Protein AF-A0A969GTD1-F1 (afdb_monomer_lite)

Foldseek 3Di:
DDDDDPDDPPPPDPPVVVVVVVVVVVVVVVVVVVVVVVVVVVVVVVVVVVVVVVVVVVVVVVVVVVVVVVVVVVVVVVVVVLVVVLVVVLVVQLVVLVVPLVPQLPAAPDNPWDWDQDPVVQKTWTDLPDQKIKIARDDNDQDSVNSSSNRSNNVSSVSQVVSCVVPVVDPKDKDADPRRIIIIPGRDD

Secondary structure (DSSP, 8-state):
--PPP----GGG--HHHHHHHHHHHHHHHHHHHHHHHHHHHHHHHHHHHHHHHHHHHHHHHHHHHHHHHHHHHHHHHHHHHHHHHHHHHHHHHHHHHHHTHHHHSSS-SSTT---EEEGGGTEEE--TTSSSEEEE-SSSS--HHHHHHHHHHHTTHHHHHHHHHH-TT-S-EEEE-TTSEEEEESPP-

pLDDT: mean 89.88, std 11.63, range [42.56, 97.69]

Radius of gyration: 44.91 Å; chains: 1; bounding box: 82×65×116 Å

Sequence (189 aa):
MVRKPIMMQWTRASIGSKLAIAFALGLALAVLLLSNIFTQSLESFGEFSAVKNETNIRNQSYYFLSTLTQDQAERYEVVFQQFSALTQLIAQQAQSYLDHGDLYGRTNLNPQEKLTFYPDKEIFANSPTDRVAVCYWDQPTISAAVTSQINRLSHIDPTLEQAQKANPSAVAAWVLLDSSVIRYYPICR

Structure (mmCIF, N/CA/C/O backbone):
data_AF-A0A969GTD1-F1
#
_entry.id   AF-A0A969GTD1-F1
#
loop_
_atom_site.group_PDB
_atom_site.id
_atom_site.type_symbol
_atom_site.label_atom_id
_atom_site.label_alt_id
_atom_site.label_comp_id
_atom_site.label_asym_id
_atom_site.label_entity_id
_atom_site.label_seq_id
_atom_site.pdbx_PDB_ins_code
_atom_site.Cartn_x
_atom_site.Cartn_y
_atom_site.Cartn_z
_atom_site.occupancy
_atom_site.B_iso_or_equiv
_atom_site.auth_seq_id
_atom_site.auth_comp_id
_atom_site.auth_asym_id
_atom_site.auth_atom_id
_atom_site.pdbx_PDB_model_num
ATOM 1 N N . MET A 1 1 ? 35.104 51.159 -87.476 1.00 46.28 1 MET A N 1
ATOM 2 C CA . MET A 1 1 ? 35.226 50.322 -86.260 1.00 46.28 1 MET A CA 1
ATOM 3 C C . MET A 1 1 ? 34.881 48.888 -86.631 1.00 46.28 1 MET A C 1
ATOM 5 O O . MET A 1 1 ? 33.717 48.596 -86.853 1.00 46.28 1 MET A O 1
ATOM 9 N N . VAL A 1 2 ? 35.886 48.025 -86.795 1.00 42.56 2 VAL A N 1
ATOM 10 C CA . VAL A 1 2 ? 35.710 46.640 -87.266 1.00 42.56 2 VAL A CA 1
ATOM 11 C C . VAL A 1 2 ? 36.077 45.694 -86.122 1.00 42.56 2 VAL A C 1
ATOM 13 O O . VAL A 1 2 ? 37.230 45.653 -85.698 1.00 42.56 2 VAL A O 1
ATOM 16 N N . ARG A 1 3 ? 35.085 44.960 -85.600 1.00 49.94 3 ARG A N 1
ATOM 17 C CA . ARG A 1 3 ? 35.288 43.830 -84.681 1.00 49.94 3 ARG A CA 1
ATOM 18 C C . ARG A 1 3 ? 36.081 42.749 -85.421 1.00 49.94 3 ARG A C 1
ATOM 20 O O . ARG A 1 3 ? 35.593 42.200 -86.404 1.00 49.94 3 ARG A O 1
ATOM 27 N N . LYS A 1 4 ? 37.289 42.439 -84.944 1.00 49.84 4 LYS A N 1
ATOM 28 C CA . LYS A 1 4 ? 38.043 41.257 -85.382 1.00 49.84 4 LYS A CA 1
ATOM 29 C C . LYS A 1 4 ? 37.302 39.994 -84.918 1.00 49.84 4 LYS A C 1
ATOM 31 O O . LYS A 1 4 ? 37.017 39.891 -83.723 1.00 49.84 4 LYS A O 1
ATOM 36 N N . PRO A 1 5 ? 37.004 39.039 -85.810 1.00 51.94 5 PRO A N 1
ATOM 37 C CA . PRO A 1 5 ? 36.432 37.766 -85.411 1.00 51.94 5 PRO A CA 1
ATOM 38 C C . PRO A 1 5 ? 37.504 36.940 -84.693 1.00 51.94 5 PRO A C 1
ATOM 40 O O . PRO A 1 5 ? 38.561 36.645 -85.251 1.00 51.94 5 PRO A O 1
ATOM 43 N N . ILE A 1 6 ? 37.229 36.557 -83.446 1.00 56.59 6 ILE A N 1
ATOM 44 C CA . ILE A 1 6 ? 37.942 35.477 -82.758 1.00 56.59 6 ILE A CA 1
ATOM 45 C C . ILE A 1 6 ? 37.424 34.184 -83.387 1.00 56.59 6 ILE A C 1
ATOM 47 O O . ILE A 1 6 ? 36.525 33.536 -82.864 1.00 56.59 6 ILE A O 1
ATOM 51 N N . MET A 1 7 ? 37.912 33.858 -84.581 1.00 53.06 7 MET A N 1
ATOM 52 C CA . MET A 1 7 ? 37.560 32.614 -85.248 1.00 53.06 7 MET A CA 1
ATOM 53 C C . MET A 1 7 ? 38.837 31.932 -85.739 1.00 53.06 7 MET A C 1
ATOM 55 O O . MET A 1 7 ? 39.459 32.341 -86.713 1.00 53.06 7 MET A O 1
ATOM 59 N N . MET A 1 8 ? 39.178 30.859 -85.019 1.00 54.47 8 MET A N 1
ATOM 60 C CA . MET A 1 8 ? 39.790 29.642 -85.558 1.00 54.47 8 MET A CA 1
ATOM 61 C C . MET A 1 8 ? 41.284 29.706 -85.951 1.00 54.47 8 MET A C 1
ATOM 63 O O . MET A 1 8 ? 41.648 29.696 -87.119 1.00 54.47 8 MET A O 1
ATOM 67 N N . GLN A 1 9 ? 42.173 29.629 -84.948 1.00 52.47 9 GLN A N 1
ATOM 68 C CA . GLN A 1 9 ? 43.574 29.175 -85.106 1.00 52.47 9 GLN A CA 1
ATOM 69 C C . GLN A 1 9 ? 43.846 27.816 -84.419 1.00 52.47 9 GLN A C 1
ATOM 71 O O . GLN A 1 9 ? 44.955 27.533 -83.980 1.00 52.47 9 GLN A O 1
ATOM 76 N N . TRP A 1 10 ? 42.848 26.933 -84.321 1.00 53.94 10 TRP A N 1
ATOM 77 C CA . TRP A 1 10 ? 42.996 25.632 -83.640 1.00 53.94 10 TRP A CA 1
ATOM 78 C C . TRP A 1 10 ? 43.682 24.529 -84.474 1.00 53.94 10 TRP A C 1
ATOM 80 O O . TRP A 1 10 ? 43.951 23.442 -83.967 1.00 53.94 10 TRP A O 1
ATOM 90 N N . THR A 1 11 ? 44.005 24.769 -85.748 1.00 57.78 11 THR A N 1
ATOM 91 C CA . THR A 1 11 ? 44.469 23.706 -86.661 1.00 57.78 11 THR A CA 1
ATOM 92 C C . THR A 1 11 ? 45.991 23.612 -86.844 1.00 57.78 11 THR A C 1
ATOM 94 O O . THR A 1 11 ? 46.453 22.652 -87.455 1.00 57.78 11 THR A O 1
ATOM 97 N N . ARG A 1 12 ? 46.792 24.517 -86.254 1.00 52.69 12 ARG A N 1
ATOM 98 C CA . ARG A 1 12 ? 48.278 24.480 -86.270 1.00 52.69 12 ARG A CA 1
ATOM 99 C C . ARG A 1 12 ? 48.919 24.103 -84.924 1.00 52.69 12 ARG A C 1
ATOM 101 O O . ARG A 1 12 ? 50.066 24.436 -84.653 1.00 52.69 12 ARG A O 1
ATOM 108 N N . ALA A 1 13 ? 48.187 23.395 -84.073 1.00 57.56 13 ALA A N 1
ATOM 109 C CA . ALA A 1 13 ? 48.727 22.841 -82.836 1.00 57.56 13 ALA A CA 1
ATOM 110 C C . ALA A 1 13 ? 49.676 21.660 -83.151 1.00 57.56 13 ALA A C 1
ATOM 112 O O . ALA A 1 13 ? 49.290 20.749 -83.892 1.00 57.56 13 ALA A O 1
ATOM 113 N N . SER A 1 14 ? 50.909 21.667 -82.618 1.00 62.84 14 SER A N 1
ATOM 114 C CA . SER A 1 14 ? 51.870 20.563 -82.793 1.00 62.84 14 SER A CA 1
ATOM 115 C C . SER A 1 14 ? 51.290 19.262 -82.225 1.00 62.84 14 SER A C 1
ATOM 117 O O . SER A 1 14 ? 50.511 19.292 -81.269 1.00 62.84 14 SER A O 1
ATOM 119 N N . ILE A 1 15 ? 51.654 18.109 -82.792 1.00 73.88 15 ILE A N 1
ATOM 120 C CA . ILE A 1 15 ? 51.141 16.788 -82.374 1.00 73.88 15 ILE A CA 1
ATOM 121 C C . ILE A 1 15 ? 51.268 16.579 -80.850 1.00 73.88 15 ILE A C 1
ATOM 123 O O . ILE A 1 15 ? 50.346 16.056 -80.228 1.00 73.88 15 ILE A O 1
ATOM 127 N N . GLY A 1 16 ? 52.341 17.092 -80.234 1.00 74.81 16 GLY A N 1
ATOM 128 C CA . GLY A 1 16 ? 52.548 17.044 -78.782 1.00 74.81 16 GLY A CA 1
ATOM 129 C C . GLY A 1 16 ? 51.484 17.792 -77.970 1.00 74.81 16 GLY A C 1
ATOM 130 O O . GLY A 1 16 ? 51.016 17.278 -76.960 1.00 74.81 16 GLY A O 1
ATOM 131 N N . SER A 1 17 ? 51.028 18.963 -78.427 1.00 76.31 17 SER A N 1
ATOM 132 C CA . SER A 1 17 ? 49.981 19.726 -77.726 1.00 76.31 17 SER A CA 1
ATOM 133 C C . SER A 1 17 ? 48.604 19.049 -77.783 1.00 76.31 17 SER A C 1
ATOM 135 O O . SER A 1 17 ? 47.872 19.073 -76.798 1.00 76.31 17 SER A O 1
ATOM 137 N N . LYS A 1 18 ? 48.272 18.368 -78.889 1.00 80.88 18 LYS A N 1
ATOM 138 C CA . LYS A 1 18 ? 47.025 17.588 -79.012 1.00 80.88 18 LYS A CA 1
ATOM 139 C C . LYS A 1 18 ? 47.025 16.372 -78.081 1.00 80.88 18 LYS A C 1
ATOM 141 O O . LYS A 1 18 ? 46.014 16.106 -77.438 1.00 80.88 18 LYS A O 1
ATOM 146 N N . LEU A 1 19 ? 48.161 15.678 -77.973 1.00 83.88 19 LEU A N 1
ATOM 147 C CA . LEU A 1 19 ? 48.341 14.561 -77.038 1.00 83.88 19 LEU A CA 1
ATOM 148 C C . LEU A 1 19 ? 48.279 15.022 -75.576 1.00 83.88 19 LEU A C 1
ATOM 150 O O . LEU A 1 19 ? 47.608 14.382 -74.773 1.00 83.88 19 LEU A O 1
ATOM 154 N N . ALA A 1 20 ? 48.905 16.155 -75.241 1.00 86.50 20 ALA A N 1
ATOM 155 C CA . ALA A 1 20 ? 48.847 16.723 -73.895 1.00 86.50 20 ALA A CA 1
ATOM 156 C C . ALA A 1 20 ? 47.414 17.110 -73.489 1.00 86.50 20 ALA A C 1
ATOM 158 O O . ALA A 1 20 ? 46.994 16.806 -72.376 1.00 86.50 20 ALA A O 1
ATOM 159 N N . ILE A 1 21 ? 46.641 17.717 -74.399 1.00 88.62 21 ILE A N 1
ATOM 160 C CA . ILE A 1 21 ? 45.229 18.055 -74.159 1.00 88.62 21 ILE A CA 1
ATOM 161 C C . ILE A 1 21 ? 44.385 16.787 -73.984 1.00 88.62 21 ILE A C 1
ATOM 163 O O . ILE A 1 21 ? 43.591 16.716 -73.051 1.00 88.62 21 ILE A O 1
ATOM 167 N N . ALA A 1 22 ? 44.563 15.777 -74.841 1.00 88.44 22 ALA A N 1
ATOM 168 C CA . ALA A 1 22 ? 43.838 14.512 -74.725 1.00 88.44 22 ALA A CA 1
ATOM 169 C C . ALA A 1 22 ? 44.145 13.793 -73.400 1.00 88.44 22 ALA A C 1
ATOM 171 O O . ALA A 1 22 ? 43.232 13.298 -72.743 1.00 88.44 22 ALA A O 1
ATOM 172 N N . PHE A 1 23 ? 45.412 13.787 -72.976 1.00 90.94 23 PHE A N 1
ATOM 173 C CA . PHE A 1 23 ? 45.824 13.211 -71.699 1.00 90.94 23 PHE A CA 1
ATOM 174 C C . PHE A 1 23 ? 45.254 13.989 -70.508 1.00 90.94 23 PHE A C 1
ATOM 176 O O . PHE A 1 23 ? 44.694 13.386 -69.598 1.00 90.94 23 PHE A O 1
ATOM 183 N N . ALA A 1 24 ? 45.323 15.324 -70.535 1.00 91.44 24 ALA A N 1
ATOM 184 C CA . ALA A 1 24 ? 44.743 16.171 -69.496 1.00 91.44 24 ALA A CA 1
ATOM 185 C C . ALA A 1 24 ? 43.221 15.985 -69.384 1.00 91.44 24 ALA A C 1
ATOM 187 O O . ALA A 1 24 ? 42.700 15.891 -68.276 1.00 91.44 24 ALA A O 1
ATOM 188 N N . LEU A 1 25 ? 42.515 15.868 -70.515 1.00 92.88 25 LEU A N 1
ATOM 189 C CA . LEU A 1 25 ? 41.080 15.567 -70.547 1.00 92.88 25 LEU A CA 1
ATOM 190 C C . LEU A 1 25 ? 40.776 14.173 -69.997 1.00 92.88 25 LEU A C 1
ATOM 192 O O . LEU A 1 25 ? 39.848 14.028 -69.207 1.00 92.88 25 LEU A O 1
ATOM 196 N N . GLY A 1 26 ? 41.561 13.161 -70.374 1.00 93.88 26 GLY A N 1
ATOM 197 C CA . GLY A 1 26 ? 41.414 11.806 -69.844 1.00 93.88 26 GLY A CA 1
ATOM 198 C C . GLY A 1 26 ? 41.622 11.754 -68.330 1.00 93.88 26 GLY A C 1
ATOM 199 O O . GLY A 1 26 ? 40.840 11.130 -67.618 1.00 93.88 26 GLY A O 1
ATOM 200 N N . LEU A 1 27 ? 42.627 12.473 -67.827 1.00 93.25 27 LEU A N 1
ATOM 201 C CA . LEU A 1 27 ? 42.929 12.556 -66.401 1.00 93.25 27 LEU A CA 1
ATOM 202 C C . LEU A 1 27 ? 41.843 13.331 -65.641 1.00 93.25 27 LEU A C 1
ATOM 204 O O . LEU A 1 27 ? 41.382 12.870 -64.601 1.00 93.25 27 LEU A O 1
ATOM 208 N N . ALA A 1 28 ? 41.363 14.449 -66.190 1.00 93.44 28 ALA A N 1
ATOM 209 C CA . ALA A 1 28 ? 40.239 15.195 -65.625 1.00 93.44 28 ALA A CA 1
ATOM 210 C C . ALA A 1 28 ? 38.957 14.348 -65.569 1.00 93.44 28 ALA A C 1
ATOM 212 O O . ALA A 1 28 ? 38.257 14.356 -64.557 1.00 93.44 28 ALA A O 1
ATOM 213 N N . LEU A 1 29 ? 38.673 13.571 -66.620 1.00 94.06 29 LEU A N 1
ATOM 214 C CA . LEU A 1 29 ? 37.526 12.667 -66.660 1.00 94.06 29 LEU A CA 1
ATOM 215 C C . LEU A 1 29 ? 37.660 11.543 -65.624 1.00 94.06 29 LEU A C 1
ATOM 217 O O . LEU A 1 29 ? 36.697 11.243 -64.924 1.00 94.06 29 LEU A O 1
ATOM 221 N N . ALA A 1 30 ? 38.852 10.959 -65.481 1.00 93.75 30 ALA A N 1
ATOM 222 C CA . ALA A 1 30 ? 39.117 9.938 -64.471 1.00 93.75 30 ALA A CA 1
ATOM 223 C C . ALA A 1 30 ? 38.913 10.476 -63.045 1.00 93.75 30 ALA A C 1
ATOM 225 O O . ALA A 1 30 ? 38.267 9.818 -62.231 1.00 93.75 30 ALA A O 1
ATOM 226 N N . VAL A 1 31 ? 39.399 11.689 -62.757 1.00 94.50 31 VAL A N 1
ATOM 227 C CA . VAL A 1 31 ? 39.197 12.353 -61.458 1.00 94.50 31 VAL A CA 1
ATOM 228 C C . VAL A 1 31 ? 37.715 12.628 -61.202 1.00 94.50 31 VAL A C 1
ATOM 230 O O . VAL A 1 31 ? 37.236 12.358 -60.104 1.00 94.50 31 VAL A O 1
ATOM 233 N N . LEU A 1 32 ? 36.967 13.106 -62.202 1.00 93.94 32 LEU A N 1
ATOM 234 C CA . LEU A 1 32 ? 35.524 13.341 -62.073 1.00 93.94 32 LEU A CA 1
ATOM 235 C C . LEU A 1 32 ? 34.749 12.049 -61.786 1.00 93.94 32 LEU A C 1
ATOM 237 O O . LEU A 1 32 ? 33.892 12.034 -60.903 1.00 93.94 32 LEU A O 1
ATOM 241 N N . LEU A 1 33 ? 35.064 10.961 -62.494 1.00 92.81 33 LEU A N 1
ATOM 242 C CA . LEU A 1 33 ? 34.429 9.659 -62.277 1.00 92.81 33 LEU A CA 1
ATOM 243 C C . LEU A 1 33 ? 34.744 9.106 -60.883 1.00 92.81 33 LEU A C 1
ATOM 245 O O . LEU A 1 33 ? 33.829 8.693 -60.173 1.00 92.81 33 LEU A O 1
ATOM 249 N N . LEU A 1 34 ? 36.013 9.152 -60.466 1.00 92.44 34 LEU A N 1
ATOM 250 C CA . LEU A 1 34 ? 36.430 8.723 -59.129 1.00 92.44 34 LEU A CA 1
ATOM 251 C C . LEU A 1 34 ? 35.766 9.554 -58.033 1.00 92.44 34 LEU A C 1
ATOM 253 O O . LEU A 1 34 ? 35.281 8.987 -57.059 1.00 92.44 34 LEU A O 1
ATOM 257 N N . SER A 1 35 ? 35.696 10.876 -58.204 1.00 92.44 35 SER A N 1
ATOM 258 C CA . SER A 1 35 ? 35.031 11.757 -57.246 1.00 92.44 35 SER A CA 1
ATOM 259 C C . SER A 1 35 ? 33.554 11.405 -57.102 1.00 92.44 35 SER A C 1
ATOM 261 O O . SER A 1 35 ? 33.062 11.352 -55.984 1.00 92.44 35 SER A O 1
ATOM 263 N N . ASN A 1 36 ? 32.851 11.131 -58.205 1.00 92.12 36 ASN A N 1
ATOM 264 C CA . ASN A 1 36 ? 31.432 10.781 -58.162 1.00 92.12 36 ASN A CA 1
ATOM 265 C C . ASN A 1 36 ? 31.199 9.437 -57.446 1.00 92.12 36 ASN A C 1
ATOM 267 O O . ASN A 1 36 ? 30.355 9.344 -56.559 1.00 92.12 36 ASN A O 1
ATOM 271 N N . ILE A 1 37 ? 32.006 8.418 -57.761 1.00 91.25 37 ILE A N 1
ATOM 272 C CA . ILE A 1 37 ? 31.945 7.108 -57.088 1.00 91.25 37 ILE A CA 1
ATOM 273 C C . ILE A 1 37 ? 32.240 7.250 -55.592 1.00 91.25 37 ILE A C 1
ATOM 275 O O . ILE A 1 37 ? 31.560 6.644 -54.762 1.00 91.25 37 ILE A O 1
ATOM 279 N N . PHE A 1 38 ? 33.245 8.054 -55.238 1.00 91.50 38 PHE A N 1
ATOM 280 C CA . PHE A 1 38 ? 33.626 8.277 -53.850 1.00 91.50 38 PHE A CA 1
ATOM 281 C C . PHE A 1 38 ? 32.515 8.982 -53.065 1.00 91.50 38 PHE A C 1
ATOM 283 O O . PHE A 1 38 ? 32.179 8.531 -51.973 1.00 91.50 38 PHE A O 1
ATOM 290 N N . THR A 1 39 ? 31.887 10.014 -53.637 1.00 89.00 39 THR A N 1
ATOM 291 C CA . THR A 1 39 ? 30.745 10.697 -53.013 1.00 89.00 39 THR A CA 1
ATOM 292 C C . THR A 1 39 ? 29.566 9.745 -52.806 1.00 89.00 39 THR A C 1
ATOM 294 O O . THR A 1 39 ? 29.064 9.655 -51.692 1.00 89.00 39 THR A O 1
ATOM 297 N N . GLN A 1 40 ? 29.186 8.953 -53.816 1.00 87.06 40 GLN A N 1
ATOM 298 C CA . GLN A 1 40 ? 28.095 7.971 -53.682 1.00 87.06 40 GLN A CA 1
ATOM 299 C C . GLN A 1 40 ? 28.399 6.893 -52.629 1.00 87.06 40 GLN A C 1
ATOM 301 O O . GLN A 1 40 ? 27.522 6.461 -51.877 1.00 87.06 40 GLN A O 1
ATOM 306 N N . SER A 1 41 ? 29.657 6.459 -52.546 1.00 85.62 41 SER A N 1
ATOM 307 C CA . SER A 1 41 ? 30.097 5.483 -51.542 1.00 85.62 41 SER A CA 1
ATOM 308 C C . SER A 1 41 ? 30.067 6.075 -50.130 1.00 85.62 41 SER A C 1
ATOM 310 O O . SER A 1 41 ? 29.683 5.392 -49.185 1.00 85.62 41 SER A O 1
ATOM 312 N N . LEU A 1 42 ? 30.436 7.351 -49.977 1.00 89.06 42 LEU A N 1
ATOM 313 C CA . LEU A 1 42 ? 30.354 8.061 -48.701 1.00 89.06 42 LEU A CA 1
ATOM 314 C C . LEU A 1 42 ? 28.908 8.288 -48.257 1.00 89.06 42 LEU A C 1
ATOM 316 O O . LEU A 1 42 ? 28.605 8.078 -47.086 1.00 89.06 42 LEU A O 1
ATOM 320 N N . GLU A 1 43 ? 28.023 8.682 -49.171 1.00 88.88 43 GLU A N 1
ATOM 321 C CA . GLU A 1 43 ? 26.598 8.878 -48.886 1.00 88.88 43 GLU A CA 1
ATOM 322 C C . GLU A 1 43 ? 25.939 7.563 -48.459 1.00 88.88 43 GLU A C 1
ATOM 324 O O . GLU A 1 43 ? 25.356 7.493 -47.379 1.00 88.88 43 GLU A O 1
ATOM 329 N N . SER A 1 44 ? 26.126 6.487 -49.230 1.00 84.56 44 SER A N 1
ATOM 330 C CA . SER A 1 44 ? 25.578 5.164 -48.890 1.00 84.56 44 SER A CA 1
ATOM 331 C C . SER A 1 44 ? 26.150 4.595 -47.587 1.00 84.56 44 SER A C 1
ATOM 333 O O . SER A 1 44 ? 25.416 4.003 -46.793 1.00 84.56 44 SER A O 1
ATOM 335 N N . PHE A 1 45 ? 27.441 4.805 -47.309 1.00 88.12 45 PHE A N 1
ATOM 336 C CA . PHE A 1 45 ? 28.037 4.430 -46.026 1.00 88.12 45 PHE A CA 1
ATOM 337 C C . PHE A 1 45 ? 27.488 5.270 -44.864 1.00 88.12 45 PHE A C 1
ATOM 339 O O . PHE A 1 45 ? 27.260 4.737 -43.774 1.00 88.12 45 PHE A O 1
ATOM 346 N N . GLY A 1 46 ? 27.251 6.564 -45.092 1.00 83.94 46 GLY A N 1
ATOM 347 C CA . GLY A 1 46 ? 26.629 7.475 -44.136 1.00 83.94 46 GLY A CA 1
ATOM 348 C C . GLY A 1 46 ? 25.204 7.052 -43.788 1.00 83.94 46 GLY A C 1
ATOM 349 O O . GLY A 1 46 ? 24.893 6.895 -42.609 1.00 83.94 46 GLY A O 1
ATOM 350 N N . GLU A 1 47 ? 24.370 6.780 -44.793 1.00 87.94 47 GLU A N 1
ATOM 351 C CA . GLU A 1 47 ? 23.002 6.279 -44.616 1.00 87.94 47 GLU A CA 1
ATOM 352 C C . GLU A 1 47 ? 22.981 4.924 -43.903 1.00 87.94 47 GLU A C 1
ATOM 354 O O . GLU A 1 47 ? 22.255 4.748 -42.923 1.00 87.94 47 GLU A O 1
ATOM 359 N N . PHE A 1 48 ? 23.825 3.977 -44.324 1.00 89.12 48 PHE A N 1
ATOM 360 C CA . PHE A 1 48 ? 23.936 2.676 -43.664 1.00 89.12 48 PHE A CA 1
ATOM 361 C C . PHE A 1 48 ? 24.342 2.820 -42.192 1.00 89.12 48 PHE A C 1
ATOM 363 O O . PHE A 1 48 ? 23.740 2.194 -41.315 1.00 89.12 48 PHE A O 1
ATOM 370 N N . SER A 1 49 ? 25.337 3.663 -41.908 1.00 84.88 49 SER A N 1
ATOM 371 C CA . SER A 1 49 ? 25.806 3.923 -40.545 1.00 84.88 49 SER A CA 1
ATOM 372 C C . SER A 1 49 ? 24.732 4.606 -39.701 1.00 84.88 49 SER A C 1
ATOM 374 O O . SER A 1 49 ? 24.538 4.221 -38.549 1.00 84.88 49 SER A O 1
ATOM 376 N N . ALA A 1 50 ? 23.990 5.561 -40.269 1.00 88.69 50 ALA A N 1
ATOM 377 C CA . ALA A 1 50 ? 22.881 6.230 -39.599 1.00 88.69 50 ALA A CA 1
ATOM 378 C C . ALA A 1 50 ? 21.763 5.241 -39.243 1.00 88.69 50 ALA A C 1
ATOM 380 O O . ALA A 1 50 ? 21.369 5.171 -38.082 1.00 88.69 50 ALA A O 1
ATOM 381 N N . VAL A 1 51 ? 21.328 4.404 -40.191 1.00 91.19 51 VAL A N 1
ATOM 382 C CA . VAL A 1 51 ? 20.284 3.387 -39.967 1.00 91.19 51 VAL A CA 1
ATOM 383 C C . VAL A 1 51 ? 20.725 2.348 -38.934 1.00 91.19 51 VAL A C 1
ATOM 385 O O . VAL A 1 51 ? 19.944 1.955 -38.061 1.00 91.19 51 VAL A O 1
ATOM 388 N N . LYS A 1 52 ? 21.983 1.892 -38.992 1.00 90.19 52 LYS A N 1
ATOM 389 C CA . LYS A 1 52 ? 22.522 0.948 -38.003 1.00 90.19 52 LYS A CA 1
ATOM 390 C C . LYS A 1 52 ? 22.623 1.567 -36.619 1.00 90.19 52 LYS A C 1
ATOM 392 O O . LYS A 1 52 ? 22.276 0.898 -35.647 1.00 90.19 52 LYS A O 1
ATOM 397 N N . ASN A 1 53 ? 23.053 2.821 -36.529 1.00 90.25 53 ASN A N 1
ATOM 398 C CA . ASN A 1 53 ? 23.129 3.529 -35.262 1.00 90.25 53 ASN A CA 1
ATOM 399 C C . ASN A 1 53 ? 21.732 3.775 -34.682 1.00 90.25 53 ASN A C 1
ATOM 401 O O . ASN A 1 53 ? 21.503 3.463 -33.520 1.00 90.25 53 ASN A O 1
ATOM 405 N N . GLU A 1 54 ? 20.773 4.224 -35.495 1.00 92.12 54 GLU A N 1
ATOM 406 C CA . GLU A 1 54 ? 19.376 4.388 -35.084 1.00 92.12 54 GLU A CA 1
ATOM 407 C C . GLU A 1 54 ? 18.798 3.070 -34.564 1.00 92.12 54 GLU A C 1
ATOM 409 O O . GLU A 1 54 ? 18.242 3.025 -33.469 1.00 92.12 54 GLU A O 1
ATOM 414 N N . THR A 1 55 ? 18.983 1.977 -35.307 1.00 92.94 55 THR A N 1
ATOM 415 C CA . THR A 1 55 ? 18.509 0.649 -34.897 1.00 92.94 55 THR A CA 1
ATOM 416 C C . THR A 1 55 ? 19.147 0.218 -33.575 1.00 92.94 55 THR A C 1
ATOM 418 O O . THR A 1 55 ? 18.457 -0.294 -32.697 1.00 92.94 55 THR A O 1
ATOM 421 N N . ASN A 1 56 ? 20.452 0.443 -33.403 1.00 93.81 56 ASN A N 1
ATOM 422 C CA . ASN A 1 56 ? 21.163 0.094 -32.177 1.00 93.81 56 ASN A CA 1
ATOM 423 C C . ASN A 1 56 ? 20.685 0.936 -30.985 1.00 93.81 56 ASN A C 1
ATOM 425 O O . ASN A 1 56 ? 20.339 0.376 -29.949 1.00 93.81 56 ASN A O 1
ATOM 429 N N . ILE A 1 57 ? 20.577 2.257 -31.149 1.00 92.81 57 ILE A N 1
ATOM 430 C CA . ILE A 1 57 ? 20.059 3.173 -30.123 1.00 92.81 57 ILE A CA 1
ATOM 431 C C . ILE A 1 57 ? 18.628 2.794 -29.755 1.00 92.81 57 ILE A C 1
ATOM 433 O O . ILE A 1 57 ? 18.298 2.718 -28.574 1.00 92.81 57 ILE A O 1
ATOM 437 N N . ARG A 1 58 ? 17.776 2.504 -30.740 1.00 94.06 58 ARG A N 1
ATOM 438 C CA . ARG A 1 58 ? 16.394 2.082 -30.507 1.00 94.06 58 ARG A CA 1
ATOM 439 C C . ARG A 1 58 ? 16.346 0.771 -29.724 1.00 94.06 58 ARG A C 1
ATOM 441 O O . ARG A 1 58 ? 15.634 0.698 -28.729 1.00 94.06 58 ARG A O 1
ATOM 448 N N . ASN A 1 59 ? 17.129 -0.231 -30.115 1.00 94.81 59 ASN A N 1
ATOM 449 C CA . ASN A 1 59 ? 17.186 -1.517 -29.415 1.00 94.81 59 ASN A CA 1
ATOM 450 C C . ASN A 1 59 ? 17.718 -1.376 -27.982 1.00 94.81 59 ASN A C 1
ATOM 452 O O . ASN A 1 59 ? 17.138 -1.950 -27.064 1.00 94.81 59 ASN A O 1
ATOM 456 N N . GLN A 1 60 ? 18.771 -0.581 -27.773 1.00 94.12 60 GLN A N 1
ATOM 457 C CA . GLN A 1 60 ? 19.293 -0.271 -26.439 1.00 94.12 60 GLN A CA 1
ATOM 458 C C . GLN A 1 60 ? 18.253 0.458 -25.588 1.00 94.12 60 GLN A C 1
ATOM 460 O O . GLN A 1 60 ? 18.071 0.119 -24.424 1.00 94.12 60 GLN A O 1
ATOM 465 N N . SER A 1 61 ? 17.531 1.413 -26.179 1.00 94.06 61 SER A N 1
ATOM 466 C CA . SER A 1 61 ? 16.472 2.161 -25.496 1.00 94.06 61 SER A CA 1
ATOM 467 C C . SER A 1 61 ? 15.321 1.245 -25.081 1.00 94.06 61 SER A C 1
ATOM 469 O O . SER A 1 61 ? 14.855 1.329 -23.947 1.00 94.06 61 SER A O 1
ATOM 471 N N . TYR A 1 62 ? 14.891 0.337 -25.965 1.00 95.81 62 TYR A N 1
ATOM 472 C CA . TYR A 1 62 ? 13.863 -0.654 -25.646 1.00 95.81 62 TYR A CA 1
ATOM 473 C C . TYR A 1 62 ? 14.309 -1.603 -24.540 1.00 95.81 62 TYR A C 1
ATOM 475 O O . TYR A 1 62 ? 13.563 -1.797 -23.586 1.00 95.81 62 TYR A O 1
ATOM 483 N N . TYR A 1 63 ? 15.520 -2.152 -24.643 1.00 95.94 63 TYR A N 1
ATOM 484 C CA . TYR A 1 63 ? 16.075 -3.049 -23.631 1.00 95.94 63 TYR A CA 1
ATOM 485 C C . TYR A 1 63 ? 16.204 -2.363 -22.266 1.00 95.94 63 TYR A C 1
ATOM 487 O O . TYR A 1 63 ? 15.844 -2.928 -21.233 1.00 95.94 63 TYR A O 1
ATOM 495 N N . PHE A 1 64 ? 16.691 -1.122 -22.251 1.00 95.38 64 PHE A N 1
ATOM 496 C CA . PHE A 1 64 ? 16.815 -0.342 -21.028 1.00 95.38 64 PHE A CA 1
ATOM 497 C C . PHE A 1 64 ? 15.445 -0.076 -20.398 1.00 95.38 64 PHE A C 1
ATOM 499 O O . PHE A 1 64 ? 15.262 -0.321 -19.209 1.00 95.38 64 PHE A O 1
ATOM 506 N N . L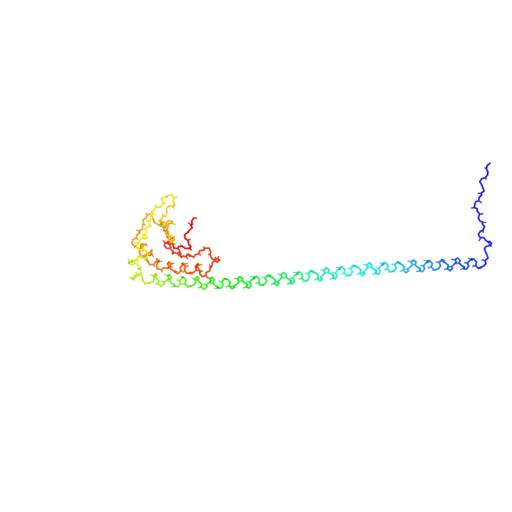EU A 1 65 ? 14.463 0.362 -21.192 1.00 96.06 65 LEU A N 1
ATOM 507 C CA . LEU A 1 65 ? 13.118 0.639 -20.696 1.00 96.06 65 LEU A CA 1
ATOM 508 C C . LEU A 1 65 ? 12.408 -0.627 -20.204 1.00 96.06 65 LEU A C 1
ATOM 510 O O . LEU A 1 65 ? 11.739 -0.577 -19.173 1.00 96.06 65 LEU A O 1
ATOM 514 N N . SER A 1 66 ? 12.554 -1.757 -20.904 1.00 96.06 66 SER A N 1
ATOM 515 C CA . SER A 1 66 ? 11.960 -3.025 -20.474 1.00 96.06 66 SER A CA 1
ATOM 516 C C . SER A 1 66 ? 12.569 -3.503 -19.161 1.00 96.06 66 SER A C 1
ATOM 518 O O . SER A 1 66 ? 11.828 -3.873 -18.258 1.00 96.06 66 SER A O 1
ATOM 520 N N . THR A 1 67 ? 13.896 -3.420 -19.032 1.00 96.69 67 THR A N 1
ATOM 521 C CA . THR A 1 67 ? 14.607 -3.790 -17.800 1.00 96.69 67 THR A CA 1
ATOM 522 C C . THR A 1 67 ? 14.185 -2.889 -16.645 1.00 96.69 67 THR A C 1
ATOM 524 O O . THR A 1 67 ? 13.783 -3.380 -15.601 1.00 96.69 67 THR A O 1
ATOM 527 N N . LEU A 1 68 ? 14.161 -1.568 -16.852 1.00 96.19 68 LEU A N 1
ATOM 528 C CA . LEU A 1 68 ? 13.730 -0.615 -15.829 1.00 96.19 68 LEU A CA 1
ATOM 529 C C . LEU A 1 68 ? 12.277 -0.853 -15.390 1.00 96.19 68 LEU A C 1
ATOM 531 O O . LEU A 1 68 ? 11.958 -0.757 -14.207 1.00 96.19 68 LEU A O 1
ATOM 535 N N . THR A 1 69 ? 11.394 -1.160 -16.343 1.00 95.62 69 THR A N 1
ATOM 536 C CA . THR A 1 69 ? 9.986 -1.463 -16.055 1.00 95.62 69 THR A CA 1
ATOM 537 C C . THR A 1 69 ? 9.860 -2.754 -15.253 1.00 95.62 69 THR A C 1
ATOM 539 O O . THR A 1 69 ? 9.101 -2.792 -14.287 1.00 95.62 69 THR A O 1
ATOM 542 N N . GLN A 1 70 ? 10.614 -3.790 -15.623 1.00 97.25 70 GLN A N 1
ATOM 543 C CA . GLN A 1 70 ? 10.650 -5.054 -14.897 1.00 97.25 70 GLN A CA 1
ATOM 544 C C . GLN A 1 70 ? 11.176 -4.858 -13.471 1.00 97.25 70 GLN A C 1
ATOM 546 O O . GLN A 1 70 ? 10.495 -5.242 -12.525 1.00 97.25 70 GLN A O 1
ATOM 551 N N . ASP A 1 71 ? 12.312 -4.180 -13.304 1.00 96.62 71 ASP A N 1
ATOM 552 C CA . ASP A 1 71 ? 12.892 -3.881 -11.991 1.00 96.62 71 ASP A CA 1
ATOM 553 C C . ASP A 1 71 ? 11.897 -3.120 -11.102 1.00 96.62 71 ASP A C 1
ATOM 555 O O . ASP A 1 71 ? 11.775 -3.376 -9.902 1.00 96.62 71 ASP A O 1
ATOM 559 N N . GLN A 1 72 ? 11.162 -2.168 -11.682 1.00 96.00 72 GLN A N 1
ATOM 560 C CA . GLN A 1 72 ? 10.158 -1.407 -10.949 1.00 96.00 72 GLN A CA 1
ATOM 561 C C . GLN A 1 72 ? 8.947 -2.269 -10.567 1.00 96.00 72 GLN A C 1
ATOM 563 O O . GLN A 1 72 ? 8.425 -2.122 -9.460 1.00 96.00 72 GLN A O 1
ATOM 568 N N . ALA A 1 73 ? 8.513 -3.174 -11.448 1.00 96.12 73 ALA A N 1
ATOM 569 C CA . ALA A 1 73 ? 7.445 -4.123 -11.158 1.00 96.12 73 ALA A CA 1
ATOM 570 C C . ALA A 1 73 ? 7.841 -5.085 -10.028 1.00 96.12 73 ALA A C 1
ATOM 572 O O . ALA A 1 73 ? 7.073 -5.254 -9.085 1.00 96.12 73 ALA A O 1
ATOM 573 N N . GLU A 1 74 ? 9.058 -5.633 -10.062 1.00 97.25 74 GLU A N 1
ATOM 574 C CA . GLU A 1 74 ? 9.589 -6.507 -9.008 1.00 97.25 74 GLU A CA 1
ATOM 575 C C . GLU A 1 74 ? 9.658 -5.787 -7.653 1.00 97.25 74 GLU A C 1
ATOM 577 O O . GLU A 1 74 ? 9.272 -6.341 -6.623 1.00 97.25 74 GLU A O 1
ATOM 582 N N . ARG A 1 75 ? 10.068 -4.512 -7.635 1.00 95.50 75 ARG A N 1
ATOM 583 C CA . ARG A 1 75 ? 10.052 -3.694 -6.409 1.00 95.50 75 ARG A CA 1
ATOM 584 C C . ARG A 1 75 ? 8.642 -3.489 -5.860 1.00 95.50 75 ARG A C 1
ATOM 586 O O . ARG A 1 75 ? 8.450 -3.578 -4.649 1.00 95.50 75 ARG A O 1
ATOM 593 N N . TYR A 1 76 ? 7.666 -3.202 -6.721 1.00 94.94 76 TYR A N 1
ATOM 594 C CA . TYR A 1 76 ? 6.277 -3.045 -6.284 1.00 94.94 76 TYR A CA 1
ATOM 595 C C . TYR A 1 76 ? 5.667 -4.360 -5.804 1.00 94.94 76 TYR A C 1
ATOM 597 O O . TYR A 1 76 ? 4.925 -4.347 -4.827 1.00 94.94 76 TYR A O 1
ATOM 605 N N . GLU A 1 77 ? 6.017 -5.484 -6.425 1.00 96.00 77 GLU A N 1
ATOM 606 C CA . GLU A 1 77 ? 5.566 -6.809 -6.001 1.00 96.00 77 GLU A CA 1
ATOM 607 C C . GLU A 1 77 ? 5.983 -7.105 -4.554 1.00 96.00 77 GLU A C 1
ATOM 609 O O . GLU A 1 77 ? 5.150 -7.493 -3.737 1.00 96.00 77 GLU A O 1
ATOM 614 N N . VAL A 1 78 ? 7.235 -6.815 -4.184 1.00 94.69 78 VAL A N 1
ATOM 615 C CA . VAL A 1 78 ? 7.709 -6.960 -2.794 1.00 94.69 78 VAL A CA 1
ATOM 616 C C . VAL A 1 78 ? 6.891 -6.094 -1.826 1.00 94.69 78 VAL A C 1
ATOM 618 O O . VAL A 1 78 ? 6.500 -6.552 -0.750 1.00 94.69 78 VAL A O 1
ATOM 621 N N . VAL A 1 79 ? 6.588 -4.853 -2.214 1.00 92.50 79 VAL A N 1
ATOM 622 C CA . VAL A 1 79 ? 5.760 -3.941 -1.409 1.00 92.50 79 VAL A CA 1
ATOM 623 C C . VAL A 1 79 ? 4.333 -4.484 -1.253 1.00 92.50 79 VAL A C 1
ATOM 625 O O . VAL A 1 79 ? 3.790 -4.473 -0.147 1.00 92.50 79 VAL A O 1
ATOM 628 N N . PHE A 1 80 ? 3.725 -5.008 -2.319 1.00 94.31 80 PHE A N 1
ATOM 629 C CA . PHE A 1 80 ? 2.388 -5.603 -2.259 1.00 94.31 80 PHE A CA 1
ATOM 630 C C . PHE A 1 80 ? 2.343 -6.873 -1.415 1.00 94.31 80 PHE A C 1
ATOM 632 O O . PHE A 1 80 ? 1.398 -7.048 -0.647 1.00 94.31 80 PHE A O 1
ATOM 639 N N . GLN A 1 81 ? 3.363 -7.726 -1.488 1.00 95.44 81 GLN A N 1
ATOM 640 C CA . GLN A 1 81 ? 3.468 -8.908 -0.633 1.00 95.44 81 GLN A CA 1
ATOM 641 C C . GLN A 1 81 ? 3.546 -8.521 0.847 1.00 95.44 81 GLN A C 1
ATOM 643 O O . GLN A 1 81 ? 2.849 -9.109 1.677 1.00 95.44 81 GLN A O 1
ATOM 648 N N . GLN A 1 82 ? 4.317 -7.481 1.178 1.00 93.00 82 GLN A N 1
ATOM 649 C CA . GLN A 1 82 ? 4.380 -6.948 2.538 1.00 93.00 82 GLN A CA 1
ATOM 650 C C . GLN A 1 82 ? 3.016 -6.420 3.010 1.00 93.00 82 GLN A C 1
ATOM 652 O O . GLN A 1 82 ? 2.585 -6.743 4.119 1.00 93.00 82 GLN A O 1
ATOM 657 N N . PHE A 1 83 ? 2.318 -5.637 2.180 1.00 93.56 83 PHE A N 1
ATOM 658 C CA . PHE A 1 83 ? 0.972 -5.157 2.507 1.00 93.56 83 PHE A CA 1
ATOM 659 C C . PHE A 1 83 ? -0.022 -6.304 2.671 1.00 93.56 83 PHE A C 1
ATOM 661 O O . PHE A 1 83 ? -0.777 -6.309 3.638 1.00 93.56 83 PHE A O 1
ATOM 668 N N . SER A 1 84 ? 0.021 -7.304 1.790 1.00 95.56 84 SER A N 1
ATOM 669 C CA . SER A 1 84 ? -0.842 -8.483 1.863 1.00 95.56 84 SER A CA 1
ATOM 670 C C . SER A 1 84 ? -0.670 -9.224 3.189 1.00 95.56 84 SER A C 1
ATOM 672 O O . SER A 1 84 ? -1.657 -9.501 3.871 1.00 95.56 84 SER A O 1
ATOM 674 N N . ALA A 1 85 ? 0.575 -9.461 3.616 1.00 94.62 85 ALA A N 1
ATOM 675 C CA . ALA A 1 85 ? 0.865 -10.107 4.893 1.00 94.62 85 ALA A CA 1
ATOM 676 C C . ALA A 1 85 ? 0.347 -9.293 6.095 1.00 94.62 85 ALA A C 1
ATOM 678 O O . ALA A 1 85 ? -0.256 -9.856 7.010 1.00 94.62 85 ALA A O 1
ATOM 679 N N . LEU A 1 86 ? 0.530 -7.966 6.089 1.00 94.50 86 LEU A N 1
ATOM 680 C CA . LEU A 1 86 ? 0.019 -7.085 7.147 1.00 94.50 86 LEU A CA 1
ATOM 681 C C . LEU A 1 86 ? -1.513 -7.055 7.183 1.00 94.50 86 LEU A C 1
ATOM 683 O O . LEU A 1 86 ? -2.099 -7.149 8.260 1.00 94.50 86 LEU A O 1
ATOM 687 N N . THR A 1 87 ? -2.172 -6.969 6.027 1.00 95.75 87 THR A N 1
ATOM 688 C CA . THR A 1 87 ? -3.636 -7.011 5.930 1.00 95.75 87 THR A CA 1
ATOM 689 C C . THR A 1 87 ? -4.185 -8.336 6.447 1.00 95.75 87 THR A C 1
ATOM 691 O O . THR A 1 87 ? -5.145 -8.333 7.213 1.00 95.75 87 THR A O 1
ATOM 694 N N . GLN A 1 88 ? -3.560 -9.463 6.094 1.00 96.75 88 GLN A N 1
ATOM 695 C CA . GLN A 1 88 ? -3.948 -10.776 6.612 1.00 96.75 88 GLN A CA 1
ATOM 696 C C . GLN A 1 88 ? -3.792 -10.856 8.131 1.00 96.75 88 GLN A C 1
ATOM 698 O O . GLN A 1 88 ? -4.698 -11.338 8.807 1.00 96.75 88 GLN A O 1
ATOM 703 N N . LEU A 1 89 ? -2.689 -10.342 8.681 1.00 95.94 89 LEU A N 1
ATOM 704 C CA . LEU A 1 89 ? -2.468 -10.302 10.125 1.00 95.94 89 LEU A CA 1
ATOM 705 C C . LEU A 1 89 ? -3.538 -9.464 10.843 1.00 95.94 89 LEU A C 1
ATOM 707 O O . LEU A 1 89 ? -4.111 -9.924 11.829 1.00 95.94 89 LEU A O 1
ATOM 711 N N . ILE A 1 90 ? -3.829 -8.258 10.341 1.00 97.25 90 ILE A N 1
ATOM 712 C CA . ILE A 1 90 ? -4.874 -7.384 10.894 1.00 97.25 90 ILE A CA 1
ATOM 713 C C . ILE A 1 90 ? -6.232 -8.090 10.842 1.00 97.25 90 ILE A C 1
ATOM 715 O O . ILE A 1 90 ? -6.946 -8.103 11.841 1.00 97.25 90 ILE A O 1
ATOM 719 N N . ALA A 1 91 ? -6.574 -8.712 9.712 1.00 97.25 91 ALA A N 1
ATOM 720 C CA . ALA A 1 91 ? -7.835 -9.426 9.545 1.00 97.25 91 ALA A CA 1
ATOM 721 C C . ALA A 1 91 ? -7.957 -10.613 10.513 1.00 97.25 91 ALA A C 1
ATOM 723 O O . ALA A 1 91 ? -8.978 -10.749 11.182 1.00 97.25 91 ALA A O 1
ATOM 724 N N . GLN A 1 92 ? -6.909 -11.432 10.650 1.00 97.31 92 GLN A N 1
ATOM 725 C CA . GLN A 1 92 ? -6.882 -12.565 11.581 1.00 97.31 92 GLN A CA 1
ATOM 726 C C . GLN A 1 92 ? -7.038 -12.117 13.037 1.00 97.31 92 GLN A C 1
ATOM 728 O O . GLN A 1 92 ? -7.766 -12.742 13.808 1.00 97.31 92 GLN A O 1
ATOM 733 N N . GLN A 1 93 ? -6.381 -11.023 13.428 1.00 96.81 93 GLN A N 1
ATOM 734 C CA . GLN A 1 93 ? -6.514 -10.489 14.780 1.00 96.81 93 GLN A CA 1
ATOM 735 C C . GLN A 1 93 ? -7.891 -9.869 15.020 1.00 96.81 93 GLN A C 1
ATOM 737 O O . GLN A 1 93 ? -8.501 -10.144 16.051 1.00 96.81 93 GLN A O 1
ATOM 742 N N . ALA A 1 94 ? -8.414 -9.095 14.065 1.00 96.94 94 ALA A N 1
ATOM 743 C CA . ALA A 1 94 ? -9.762 -8.546 14.144 1.00 96.94 94 ALA A CA 1
ATOM 744 C C . ALA A 1 94 ? -10.796 -9.669 14.286 1.00 96.94 94 ALA A C 1
ATOM 746 O O . ALA A 1 94 ? -11.630 -9.615 15.187 1.00 96.94 94 ALA A O 1
ATOM 747 N N . GLN A 1 95 ? -10.687 -10.723 13.474 1.00 96.62 95 GLN A N 1
ATOM 748 C CA . GLN A 1 95 ? -11.529 -11.908 13.586 1.00 96.62 95 GLN A CA 1
ATOM 749 C C . GLN A 1 95 ? -11.410 -12.554 14.973 1.00 96.62 95 GLN A C 1
ATOM 751 O O . GLN A 1 95 ? -12.426 -12.787 15.619 1.00 96.62 95 GLN A O 1
ATOM 756 N N . SER A 1 96 ? -10.191 -12.757 15.482 1.00 96.38 96 SER A N 1
ATOM 757 C CA . SER A 1 96 ? -9.975 -13.321 16.820 1.00 96.38 96 SER A CA 1
ATOM 758 C C . SER A 1 96 ? -10.684 -12.517 17.921 1.00 96.38 96 SER A C 1
ATOM 760 O O . SER A 1 96 ? -11.346 -13.099 18.785 1.00 96.38 96 SER A O 1
ATOM 762 N N . TYR A 1 97 ? -10.616 -11.181 17.876 1.00 96.75 97 TYR A N 1
ATOM 763 C CA . TYR A 1 97 ? -11.316 -10.321 18.837 1.00 96.75 97 TYR A CA 1
ATOM 764 C C . TYR A 1 97 ? -12.839 -10.346 18.668 1.00 96.75 97 TYR A C 1
ATOM 766 O O . TYR A 1 97 ? -13.574 -10.250 19.656 1.00 96.75 97 TYR A O 1
ATOM 774 N N . LEU A 1 98 ? -13.325 -10.480 17.433 1.00 95.06 98 LEU A N 1
ATOM 775 C CA . LEU A 1 98 ? -14.753 -10.568 17.136 1.00 95.06 98 LEU A CA 1
ATOM 776 C C . LEU A 1 98 ? -15.364 -11.892 17.614 1.00 95.06 98 LEU A C 1
ATOM 778 O O . LEU A 1 98 ? -16.449 -11.859 18.209 1.00 95.06 98 LEU A O 1
ATOM 782 N N . ASP A 1 99 ? -14.645 -13.001 17.417 1.00 95.81 99 ASP A N 1
ATOM 783 C CA . ASP A 1 99 ? -15.044 -14.364 17.787 1.00 95.81 99 ASP A CA 1
ATOM 784 C C . ASP A 1 99 ? -15.075 -14.560 19.314 1.00 95.81 99 ASP A C 1
ATOM 786 O O . ASP A 1 99 ? -15.959 -15.230 19.844 1.00 95.81 99 ASP A O 1
ATOM 790 N N . HIS A 1 100 ? -14.176 -13.905 20.058 1.00 93.38 100 HIS A N 1
ATOM 791 C CA . HIS A 1 100 ? -14.097 -13.991 21.526 1.00 93.38 100 HIS A CA 1
ATOM 792 C C . HIS A 1 100 ? -14.825 -12.834 22.232 1.00 93.38 100 HIS A C 1
ATOM 794 O O . HIS A 1 100 ? -14.321 -12.223 23.183 1.00 93.38 100 HIS A O 1
ATOM 800 N N . GLY A 1 101 ? -16.039 -12.524 21.771 1.00 86.44 101 GLY A N 1
ATOM 801 C CA . GLY A 1 101 ? -16.817 -11.381 22.256 1.00 86.44 101 GLY A CA 1
ATOM 802 C C . GLY A 1 101 ? -17.153 -11.402 23.746 1.00 86.44 101 GLY A C 1
ATOM 803 O O . GLY A 1 101 ? -17.267 -10.336 24.351 1.00 86.44 101 GLY A O 1
ATOM 804 N N . ASP A 1 102 ? -17.223 -12.581 24.361 1.00 91.12 102 ASP A N 1
ATOM 805 C CA . ASP A 1 102 ? -17.465 -12.714 25.800 1.00 91.12 102 ASP A CA 1
ATOM 806 C C . ASP A 1 102 ? -16.343 -12.108 26.649 1.00 91.12 102 ASP A C 1
ATOM 808 O O . ASP A 1 102 ? -16.606 -11.618 27.751 1.00 91.12 102 ASP A O 1
ATOM 812 N N . LEU A 1 103 ? -15.110 -12.120 26.131 1.00 91.88 103 LEU A N 1
ATOM 813 C CA . LEU A 1 103 ? -13.934 -11.557 26.784 1.00 91.88 103 LEU A CA 1
ATOM 814 C C . LEU A 1 103 ? -13.738 -10.089 26.387 1.00 91.88 103 LEU A C 1
ATOM 816 O O . LEU A 1 103 ? -13.655 -9.220 27.253 1.00 91.88 103 LEU A O 1
ATOM 820 N N . TYR A 1 104 ? -13.707 -9.807 25.083 1.00 93.56 104 TYR A N 1
ATOM 821 C CA . TYR A 1 104 ? -13.305 -8.496 24.557 1.00 93.56 104 TYR A CA 1
ATOM 822 C C . TYR A 1 104 ? -14.460 -7.499 24.396 1.00 93.56 104 TYR A C 1
ATOM 824 O O . TYR A 1 104 ? -14.235 -6.295 24.335 1.00 93.56 104 TYR A O 1
ATOM 832 N N . GLY A 1 105 ? -15.712 -7.960 24.360 1.00 91.50 105 GLY A N 1
ATOM 833 C CA . GLY A 1 105 ? -16.881 -7.097 24.154 1.00 91.50 105 GLY A CA 1
ATOM 834 C C . GLY A 1 105 ? -17.376 -6.374 25.404 1.00 91.50 105 GLY A C 1
ATOM 835 O O . GLY A 1 105 ? -18.184 -5.450 25.293 1.00 91.50 105 GLY A O 1
ATOM 836 N N . ARG A 1 106 ? -16.904 -6.770 26.592 1.00 91.31 106 ARG A N 1
ATOM 837 C CA . ARG A 1 106 ? -17.352 -6.195 27.873 1.00 91.31 106 ARG A CA 1
ATOM 838 C C . ARG A 1 106 ? -16.761 -4.818 28.138 1.00 91.31 106 ARG A C 1
ATOM 840 O O . ARG A 1 106 ? -17.440 -3.964 28.699 1.00 91.31 106 ARG A O 1
ATOM 847 N N . THR A 1 107 ? -15.511 -4.610 27.744 1.00 92.62 107 THR A N 1
ATOM 848 C CA . THR A 1 107 ? -14.757 -3.391 28.038 1.00 92.62 107 THR A CA 1
ATOM 849 C C . THR A 1 107 ? -13.989 -2.940 26.811 1.00 92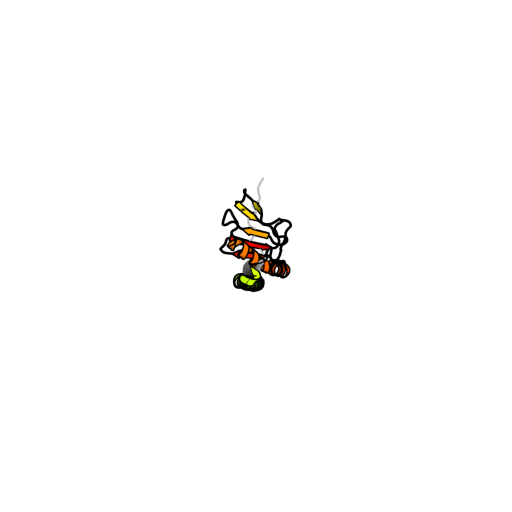.62 107 THR A C 1
ATOM 851 O O . THR A 1 107 ? -13.273 -3.732 26.197 1.00 92.62 107 THR A O 1
ATOM 854 N N . ASN A 1 108 ? -14.109 -1.654 26.496 1.00 94.38 108 ASN A N 1
ATOM 855 C CA . ASN A 1 108 ? -13.262 -1.000 25.510 1.00 94.38 108 ASN A CA 1
ATOM 856 C C . ASN A 1 108 ? -11.802 -0.989 25.997 1.00 94.38 108 ASN A C 1
ATOM 858 O O . ASN A 1 108 ? -11.554 -0.779 27.188 1.00 94.38 108 ASN A O 1
ATOM 862 N N . LEU A 1 109 ? -10.849 -1.192 25.086 1.00 94.75 109 LEU A N 1
ATOM 863 C CA . LEU A 1 109 ? -9.417 -1.073 25.351 1.00 94.75 109 LEU A CA 1
ATOM 864 C C . LEU A 1 109 ? -9.057 0.341 25.828 1.00 94.75 109 LEU A C 1
ATOM 866 O O . LEU A 1 109 ? -8.184 0.491 26.681 1.00 94.75 109 LEU A O 1
ATOM 870 N N . ASN A 1 110 ? -9.751 1.364 25.319 1.00 92.69 110 ASN A N 1
ATOM 871 C CA . ASN A 1 110 ? -9.702 2.735 25.809 1.00 92.69 110 ASN A CA 1
ATOM 872 C C . ASN A 1 110 ? -10.993 3.071 26.585 1.00 92.69 110 ASN A C 1
ATOM 874 O O . ASN A 1 110 ? -11.988 3.483 25.987 1.00 92.69 110 ASN A O 1
ATOM 878 N N . PRO A 1 111 ? -10.996 2.980 27.929 1.00 88.94 111 PRO A N 1
ATOM 879 C CA . PRO A 1 111 ? -12.184 3.264 28.737 1.00 88.94 111 PRO A CA 1
ATOM 880 C C . PRO A 1 111 ? -12.681 4.714 28.656 1.00 88.94 111 PRO A C 1
ATOM 882 O O . PRO A 1 111 ? -13.787 5.000 29.108 1.00 88.94 111 PRO A O 1
ATOM 885 N N . GLN A 1 112 ? -11.857 5.638 28.148 1.00 90.44 112 GLN A N 1
ATOM 886 C CA . GLN A 1 112 ? -12.207 7.052 27.997 1.00 90.44 112 GLN A CA 1
ATOM 887 C C . GLN A 1 112 ? -12.773 7.381 26.613 1.00 90.44 112 GLN A C 1
ATOM 889 O O . GLN A 1 112 ? -13.219 8.509 26.402 1.00 90.44 112 GLN A O 1
ATOM 894 N N . GLU A 1 113 ? -12.766 6.424 25.681 1.00 93.38 113 GLU A N 1
ATOM 895 C CA . GLU A 1 113 ? -13.346 6.605 24.355 1.00 93.38 113 GLU A CA 1
ATOM 896 C C . GLU A 1 113 ? -14.843 6.902 24.471 1.00 93.38 113 GLU A C 1
ATOM 898 O O . GLU A 1 113 ? -15.606 6.168 25.105 1.00 93.38 113 GLU A O 1
ATOM 903 N N . LYS A 1 114 ? -15.269 8.004 23.853 1.00 93.25 114 LYS A N 1
ATOM 904 C CA . LYS A 1 114 ? -16.671 8.414 23.800 1.00 93.25 114 LYS A CA 1
ATOM 905 C C . LYS A 1 114 ? -17.028 8.785 22.377 1.00 93.25 114 LYS A C 1
ATOM 907 O O . LYS A 1 114 ? -16.424 9.681 21.795 1.00 93.25 114 LYS A O 1
ATOM 912 N N . LEU A 1 115 ? -18.046 8.119 21.849 1.00 95.00 115 LEU A N 1
ATOM 913 C CA . LEU A 1 115 ? -18.626 8.453 20.559 1.00 95.00 115 LEU A CA 1
ATOM 914 C C . LEU A 1 115 ? -19.682 9.541 20.739 1.00 95.00 115 LEU A C 1
ATOM 916 O O . LEU A 1 115 ? -20.610 9.396 21.535 1.00 95.00 115 LEU A O 1
ATOM 920 N N . THR A 1 116 ? -19.536 10.624 19.985 1.00 95.12 116 THR A N 1
ATOM 921 C CA . THR A 1 116 ? -20.508 11.717 19.908 1.00 95.12 116 THR A CA 1
ATOM 922 C C . THR A 1 116 ? -21.199 11.656 18.555 1.00 95.12 116 THR A C 1
ATOM 924 O O . THR A 1 116 ? -20.555 11.395 17.541 1.00 95.12 116 THR A O 1
ATOM 927 N N . PHE A 1 117 ? -22.513 11.876 18.535 1.00 96.12 117 PHE A N 1
ATOM 928 C CA . PHE A 1 117 ? -23.255 11.995 17.285 1.00 96.12 117 PHE A CA 1
ATOM 929 C C . PHE A 1 117 ? -22.992 13.363 16.648 1.00 96.12 117 PHE A C 1
ATOM 931 O O . PHE A 1 117 ? -23.131 14.389 17.315 1.00 96.12 117 PHE A O 1
ATOM 938 N N . TYR A 1 118 ? -22.642 13.372 15.366 1.00 93.62 118 TYR A N 1
ATOM 939 C CA . TYR A 1 118 ? -22.441 14.559 14.542 1.00 93.62 118 TYR A CA 1
ATOM 940 C C . TYR A 1 118 ? -23.604 14.670 13.545 1.00 93.62 118 TYR A C 1
ATOM 942 O O . TYR A 1 118 ? -23.557 14.008 12.505 1.00 93.62 118 TYR A O 1
ATOM 950 N N . PRO A 1 119 ? -24.633 15.496 13.827 1.00 91.50 119 PRO A N 1
ATOM 951 C CA . PRO A 1 119 ? -25.858 15.550 13.025 1.00 91.50 119 PRO A CA 1
ATOM 952 C C . PRO A 1 119 ? -25.614 15.885 11.554 1.00 91.50 119 PRO A C 1
ATOM 954 O O . PRO A 1 119 ? -26.216 15.266 10.689 1.00 91.50 119 PRO A O 1
ATOM 957 N N . ASP A 1 120 ? -24.677 16.791 11.266 1.00 93.06 120 ASP A N 1
ATOM 958 C CA . ASP A 1 120 ? -24.375 17.241 9.898 1.00 93.06 120 ASP A CA 1
ATOM 959 C C . ASP A 1 120 ? -23.852 16.121 8.986 1.00 93.06 120 ASP A C 1
ATOM 961 O O . ASP A 1 120 ? -23.902 16.234 7.764 1.00 93.06 120 ASP A O 1
ATOM 965 N N . LYS A 1 121 ? -23.295 15.062 9.584 1.00 91.19 121 LYS A N 1
ATOM 966 C CA . LYS A 1 121 ? -22.700 13.921 8.879 1.00 91.19 121 LYS A CA 1
ATOM 967 C C . LYS A 1 121 ? -23.463 12.621 9.112 1.00 91.19 121 LYS A C 1
ATOM 969 O O . LYS A 1 121 ? -23.095 11.616 8.521 1.00 91.19 121 LYS A O 1
ATOM 974 N N . GLU A 1 122 ? -24.455 12.633 10.001 1.00 94.31 122 GLU A N 1
ATOM 975 C CA . GLU A 1 122 ? -25.196 11.448 10.444 1.00 94.31 122 GLU A CA 1
ATOM 976 C C . GLU A 1 122 ? -24.284 10.308 10.947 1.00 94.31 122 GLU A C 1
ATOM 978 O O . GLU A 1 122 ? -24.597 9.129 10.808 1.00 94.31 122 GLU A O 1
ATOM 983 N N . ILE A 1 123 ? -23.149 10.655 11.571 1.00 95.94 123 ILE A N 1
ATOM 984 C CA . ILE A 1 123 ? -22.186 9.681 12.107 1.00 95.94 123 ILE A CA 1
ATOM 985 C C . ILE A 1 123 ? -21.987 9.850 13.608 1.00 95.94 123 ILE A C 1
ATOM 987 O O . ILE A 1 123 ? -21.966 10.958 14.141 1.00 95.94 123 ILE A O 1
ATOM 991 N N . PHE A 1 124 ? -21.737 8.742 14.285 1.00 97.44 124 PHE A N 1
ATOM 992 C CA . PHE A 1 124 ? -21.075 8.717 15.578 1.00 97.44 124 PHE A CA 1
ATOM 993 C C . PHE A 1 124 ? -19.570 8.673 15.351 1.00 97.44 124 PHE A C 1
ATOM 995 O O . PHE A 1 124 ? -19.098 7.801 14.626 1.00 97.44 124 PHE A O 1
ATOM 1002 N N . ALA A 1 125 ? -18.817 9.581 15.966 1.00 96.44 125 ALA A N 1
ATOM 1003 C CA . ALA A 1 125 ? -17.357 9.551 15.925 1.00 96.44 125 ALA A CA 1
ATOM 1004 C C . ALA A 1 125 ? -16.747 9.946 17.273 1.00 96.44 125 ALA A C 1
ATOM 1006 O O . ALA A 1 125 ? -17.400 10.597 18.095 1.00 96.44 125 ALA A O 1
ATOM 1007 N N . ASN A 1 126 ? -15.515 9.516 17.526 1.00 95.50 126 ASN A N 1
ATOM 1008 C CA . ASN A 1 126 ? -14.774 9.903 18.723 1.00 95.50 126 ASN A CA 1
ATOM 1009 C C . ASN A 1 126 ? -14.042 11.242 18.536 1.00 95.50 126 ASN A C 1
ATOM 1011 O O . ASN A 1 126 ? -14.171 11.905 17.505 1.00 95.50 126 ASN A O 1
ATOM 1015 N N . SER A 1 127 ? -13.309 11.677 19.564 1.00 91.81 127 SER A N 1
ATOM 1016 C CA . SER A 1 127 ? -12.624 12.969 19.523 1.00 91.81 127 SER A CA 1
ATOM 1017 C C . SER A 1 127 ? -11.499 12.954 18.480 1.00 91.81 127 SER A C 1
ATOM 1019 O O . SER A 1 127 ? -10.723 12.000 18.451 1.00 91.81 127 SER A O 1
ATOM 1021 N N . PRO A 1 128 ? -11.291 14.037 17.703 1.00 88.56 128 PRO A N 1
ATOM 1022 C CA . PRO A 1 128 ? -10.132 14.156 16.811 1.00 88.56 128 PRO A CA 1
ATOM 1023 C C . PRO A 1 128 ? -8.785 14.154 17.557 1.00 88.56 128 PRO A C 1
ATOM 1025 O O . PRO A 1 128 ? -7.729 14.036 16.941 1.00 88.56 128 PRO A O 1
ATOM 1028 N N . THR A 1 129 ? -8.800 14.309 18.886 1.00 89.12 129 THR A N 1
ATOM 1029 C CA . THR A 1 129 ? -7.607 14.215 19.739 1.00 89.12 129 THR A CA 1
ATOM 1030 C C . THR A 1 129 ? -7.241 12.782 20.120 1.00 89.12 129 THR A C 1
ATOM 1032 O O . THR A 1 129 ? -6.169 12.569 20.691 1.00 89.12 129 THR A O 1
ATOM 1035 N N . ASP A 1 130 ? -8.127 11.815 19.873 1.00 91.06 130 ASP A N 1
ATOM 1036 C CA . ASP A 1 130 ? -7.867 10.411 20.169 1.00 91.06 130 ASP A CA 1
ATOM 1037 C C . ASP A 1 130 ? -6.842 9.828 19.189 1.00 91.06 130 ASP A C 1
ATOM 1039 O O . ASP A 1 130 ? -6.638 10.324 18.083 1.00 91.06 130 ASP A O 1
ATOM 1043 N N . ARG A 1 131 ? -6.153 8.762 19.606 1.00 90.62 131 ARG A N 1
ATOM 1044 C CA . ARG A 1 131 ? -5.086 8.155 18.792 1.00 90.62 131 ARG A CA 1
ATOM 1045 C C . ARG A 1 131 ? -5.625 7.445 17.553 1.00 90.62 131 ARG A C 1
ATOM 1047 O O . ARG A 1 131 ? -5.022 7.535 16.486 1.00 90.62 131 ARG A O 1
ATOM 1054 N N . VAL A 1 132 ? -6.733 6.731 17.720 1.00 95.00 132 VAL A N 1
ATOM 1055 C CA . VAL A 1 132 ? -7.423 5.965 16.680 1.00 95.00 132 VAL A CA 1
ATOM 1056 C C . VAL A 1 132 ? -8.777 6.615 16.458 1.00 95.00 132 VAL A C 1
ATOM 1058 O O . VAL A 1 132 ? -9.466 6.943 17.421 1.00 95.00 132 VAL A O 1
ATOM 1061 N N . ALA A 1 133 ? -9.150 6.813 15.199 1.00 95.88 133 ALA A N 1
ATOM 1062 C CA . ALA A 1 133 ? -10.481 7.265 14.836 1.00 95.88 133 ALA A CA 1
ATOM 1063 C C . ALA A 1 133 ? -11.447 6.082 14.864 1.00 95.88 133 ALA A C 1
ATOM 1065 O O . ALA A 1 133 ? -11.157 5.025 14.297 1.00 95.88 133 ALA A O 1
ATOM 1066 N N . VAL A 1 134 ? -12.605 6.282 15.479 1.00 96.50 134 VAL A N 1
ATOM 1067 C CA . VAL A 1 134 ? -13.697 5.314 15.519 1.00 96.50 134 VAL A CA 1
ATOM 1068 C C . VAL A 1 134 ? -14.936 5.993 14.978 1.00 96.50 134 VAL A C 1
ATOM 1070 O O . VAL A 1 134 ? -15.322 7.038 15.501 1.00 96.50 134 VAL A O 1
ATOM 1073 N N . CYS A 1 135 ? -15.561 5.402 13.961 1.00 96.44 135 CYS A N 1
ATOM 1074 C CA . CYS A 1 135 ? -16.823 5.906 13.424 1.00 96.44 135 CYS A CA 1
ATOM 1075 C C . CYS A 1 135 ? -17.872 4.796 13.316 1.00 96.44 135 CYS A C 1
ATOM 1077 O O . CYS A 1 135 ? -17.541 3.634 13.083 1.00 96.44 135 CYS A O 1
ATOM 1079 N N . TYR A 1 136 ? -19.137 5.182 13.458 1.00 97.62 136 TYR A N 1
ATOM 1080 C CA . TYR A 1 136 ? -20.308 4.339 13.233 1.00 97.62 136 TYR A CA 1
ATOM 1081 C C . TYR A 1 136 ? -21.423 5.157 12.577 1.00 97.62 136 TYR A C 1
ATOM 1083 O O . TYR A 1 136 ? -21.693 6.271 13.022 1.00 97.62 136 TYR A O 1
ATOM 1091 N N . TRP A 1 137 ? -22.062 4.633 11.531 1.00 96.44 137 TRP A N 1
ATOM 1092 C CA . TRP A 1 137 ? -23.036 5.398 10.732 1.00 96.44 137 TRP A CA 1
ATOM 1093 C C . TRP A 1 137 ? -24.269 4.608 10.266 1.00 96.44 137 TRP A C 1
ATOM 1095 O O . TRP A 1 137 ? -24.992 5.078 9.397 1.00 96.44 137 TRP A O 1
ATOM 1105 N N . ASP A 1 138 ? -24.532 3.416 10.812 1.00 93.56 138 ASP A N 1
ATOM 1106 C CA . ASP A 1 138 ? -25.674 2.600 10.356 1.00 93.56 138 ASP A CA 1
ATOM 1107 C C . ASP A 1 138 ? -27.022 3.056 10.945 1.00 93.56 138 ASP A C 1
ATOM 1109 O O . ASP A 1 138 ? -28.044 3.067 10.265 1.00 93.56 138 ASP A O 1
ATOM 1113 N N . GLN A 1 139 ? -27.049 3.448 12.225 1.00 90.81 139 GLN A N 1
ATOM 1114 C CA . GLN A 1 139 ? -28.290 3.788 12.933 1.00 90.81 139 GLN A CA 1
ATOM 1115 C C . GLN A 1 139 ? -28.151 5.079 13.743 1.00 90.81 139 GLN A C 1
ATOM 1117 O O . GLN A 1 139 ? -27.064 5.366 14.247 1.00 90.81 139 GLN A O 1
ATOM 1122 N N . PRO A 1 140 ? -29.258 5.810 13.990 1.00 87.38 140 PRO A N 1
ATOM 1123 C CA . PRO A 1 140 ? -29.253 7.060 14.759 1.00 87.38 140 PRO A CA 1
ATOM 1124 C C . PRO A 1 140 ? -28.984 6.868 16.260 1.00 87.38 140 PRO A C 1
ATOM 1126 O O . PRO A 1 140 ? -28.922 7.839 17.007 1.00 87.38 14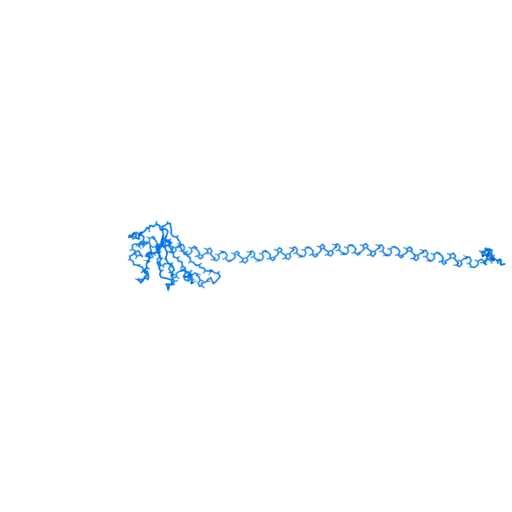0 PRO A O 1
ATOM 1129 N N . THR A 1 141 ? -28.847 5.624 16.727 1.00 92.94 141 THR A N 1
ATOM 1130 C CA . THR A 1 141 ? -28.476 5.291 18.106 1.00 92.94 141 THR A CA 1
ATOM 1131 C C . THR A 1 141 ? -27.504 4.116 18.116 1.00 92.94 141 THR A C 1
ATOM 1133 O O . THR A 1 141 ? -27.557 3.249 17.244 1.00 92.94 141 THR A O 1
ATOM 1136 N N . ILE A 1 142 ? -26.624 4.073 19.117 1.00 94.94 142 ILE A N 1
ATOM 1137 C CA . ILE A 1 142 ? -25.705 2.951 19.321 1.00 94.94 142 ILE A CA 1
ATOM 1138 C C . ILE A 1 142 ? -26.402 1.918 20.209 1.00 94.94 142 ILE A C 1
ATOM 1140 O O . ILE A 1 142 ? -26.620 2.147 21.400 1.00 94.94 142 ILE A O 1
ATOM 1144 N N . SER A 1 143 ? -26.764 0.774 19.629 1.00 95.56 143 SER A N 1
ATOM 1145 C CA . SER A 1 143 ? -27.348 -0.343 20.376 1.00 95.56 143 SER A CA 1
ATOM 1146 C C . SER A 1 143 ? -26.297 -1.064 21.229 1.00 95.56 143 SER A C 1
ATOM 1148 O O . SER A 1 143 ? -25.098 -0.986 20.966 1.00 95.56 143 SER A O 1
ATOM 1150 N N . ALA A 1 144 ? -26.731 -1.847 22.222 1.00 94.69 144 ALA A N 1
ATOM 1151 C CA . ALA A 1 144 ? -25.815 -2.650 23.041 1.00 94.69 144 ALA A CA 1
ATOM 1152 C C . ALA A 1 144 ? -24.974 -3.641 22.208 1.00 94.69 144 ALA A C 1
ATOM 1154 O O . ALA A 1 144 ? -23.817 -3.906 22.539 1.00 94.69 144 ALA A O 1
ATOM 1155 N N . ALA A 1 145 ? -25.534 -4.157 21.108 1.00 94.00 145 ALA A N 1
ATOM 1156 C CA . ALA A 1 145 ? -24.819 -5.029 20.181 1.00 94.00 145 ALA A CA 1
ATOM 1157 C C . ALA A 1 145 ? -23.679 -4.282 19.470 1.00 94.00 145 ALA A C 1
ATOM 1159 O O . ALA A 1 145 ? -22.560 -4.793 19.413 1.00 94.00 145 ALA A O 1
ATOM 1160 N N . VAL A 1 146 ? -23.936 -3.055 19.005 1.00 95.62 146 VAL A N 1
ATOM 1161 C CA . VAL A 1 146 ? -22.924 -2.199 18.365 1.00 95.62 146 VAL A CA 1
ATOM 1162 C C . VAL A 1 146 ? -21.867 -1.764 19.381 1.00 95.62 146 VAL A C 1
ATOM 1164 O O . VAL A 1 146 ? -20.679 -1.874 19.097 1.00 95.62 146 VAL A O 1
ATOM 1167 N N . THR A 1 147 ? -22.256 -1.386 20.603 1.00 95.62 147 THR A N 1
ATOM 1168 C CA . THR A 1 147 ? -21.304 -1.100 21.692 1.00 95.62 147 THR A CA 1
ATOM 1169 C C . THR A 1 147 ? -20.378 -2.288 21.955 1.00 95.62 147 THR A C 1
ATOM 1171 O O . THR A 1 147 ? -19.165 -2.124 22.060 1.00 95.62 147 THR A O 1
ATOM 1174 N N . SER A 1 148 ? -20.924 -3.507 22.006 1.00 95.69 148 SER A N 1
ATOM 1175 C CA . SER A 1 148 ? -20.125 -4.726 22.158 1.00 95.69 148 SER A CA 1
ATOM 1176 C C . SER A 1 148 ? -19.155 -4.942 20.988 1.00 95.69 148 SER A C 1
ATOM 1178 O O . SER A 1 148 ? -18.040 -5.414 21.203 1.00 95.69 148 SER A O 1
ATOM 1180 N N . GLN A 1 149 ? -19.545 -4.611 19.755 1.00 95.62 149 GLN A N 1
ATOM 1181 C CA . GLN A 1 149 ? -18.657 -4.690 18.589 1.00 95.62 149 GLN A CA 1
ATOM 1182 C C . GLN A 1 149 ? -17.554 -3.629 18.629 1.00 95.62 149 GLN A C 1
ATOM 1184 O O . GLN A 1 149 ? -16.395 -3.970 18.415 1.00 95.62 149 GLN A O 1
ATOM 1189 N N . ILE A 1 150 ? -17.884 -2.378 18.964 1.00 96.62 150 ILE A N 1
ATOM 1190 C CA . ILE A 1 150 ? -16.905 -1.296 19.144 1.00 96.62 150 ILE A CA 1
ATOM 1191 C C . ILE A 1 150 ? -15.876 -1.692 20.208 1.00 96.62 150 ILE A C 1
ATOM 1193 O O . ILE A 1 150 ? -14.675 -1.552 19.979 1.00 96.62 150 ILE A O 1
ATOM 1197 N N . ASN A 1 151 ? -16.339 -2.245 21.334 1.00 97.06 151 ASN A N 1
ATOM 1198 C CA . ASN A 1 151 ? -15.476 -2.726 22.408 1.00 97.06 151 ASN A CA 1
ATOM 1199 C C . ASN A 1 151 ? -14.576 -3.873 21.945 1.00 97.06 151 ASN A C 1
ATOM 1201 O O . ASN A 1 151 ? -13.370 -3.801 22.151 1.00 97.06 151 ASN A O 1
ATOM 1205 N N . ARG A 1 152 ? -15.117 -4.896 21.269 1.00 96.56 152 ARG A N 1
ATOM 1206 C CA . ARG A 1 152 ? -14.303 -5.987 20.705 1.00 96.56 152 ARG A CA 1
ATOM 1207 C C . ARG A 1 152 ? -13.233 -5.458 19.764 1.00 96.56 152 ARG A C 1
ATOM 1209 O O . ARG A 1 152 ? -12.062 -5.792 19.910 1.00 96.56 152 ARG A O 1
ATOM 1216 N N . LEU A 1 153 ? -13.638 -4.608 18.825 1.00 97.00 153 LEU A N 1
ATOM 1217 C CA . LEU A 1 153 ? -12.741 -4.103 17.801 1.00 97.00 153 LEU A CA 1
ATOM 1218 C C .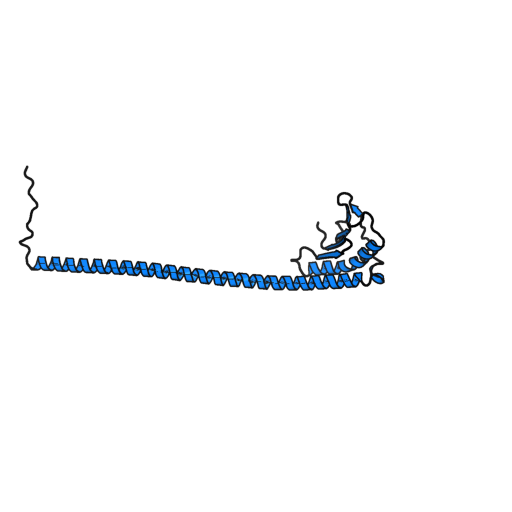 LEU A 1 153 ? -11.687 -3.159 18.384 1.00 97.00 153 LEU A C 1
ATOM 1220 O O . LEU A 1 153 ? -10.610 -3.072 17.820 1.00 97.00 153 LEU A O 1
ATOM 1224 N N . SER A 1 154 ? -11.932 -2.513 19.529 1.00 97.12 154 SER A N 1
ATOM 1225 C CA . SER A 1 154 ? -10.943 -1.638 20.182 1.00 97.12 154 SER A CA 1
ATOM 1226 C C . SER A 1 154 ? -9.616 -2.301 20.515 1.00 97.12 154 SER A C 1
ATOM 1228 O O . SER A 1 154 ? -8.585 -1.636 20.571 1.00 97.12 154 SER A O 1
ATOM 1230 N N . HIS A 1 155 ? -9.610 -3.625 20.653 1.00 97.19 155 HIS A N 1
ATOM 1231 C CA . HIS A 1 155 ? -8.390 -4.379 20.908 1.00 97.19 155 HIS A CA 1
ATOM 1232 C C . HIS A 1 155 ? -7.464 -4.458 19.684 1.00 97.19 155 HIS A C 1
ATOM 1234 O O . HIS A 1 155 ? -6.303 -4.821 19.843 1.00 97.19 155 HIS A O 1
ATOM 1240 N N . ILE A 1 156 ? -7.925 -4.055 18.490 1.00 97.31 156 ILE A N 1
ATOM 1241 C CA . ILE A 1 156 ? -7.097 -3.977 17.275 1.00 97.31 156 ILE A CA 1
ATOM 1242 C C . ILE A 1 156 ? -6.231 -2.712 17.208 1.00 97.31 156 ILE A C 1
ATOM 1244 O O . ILE A 1 156 ? -5.303 -2.656 16.402 1.00 97.31 156 ILE A O 1
ATOM 1248 N N . ASP A 1 157 ? -6.500 -1.699 18.036 1.00 96.62 157 ASP A N 1
ATOM 1249 C CA . ASP A 1 157 ? -5.815 -0.401 17.979 1.00 96.62 157 ASP A CA 1
ATOM 1250 C C . ASP A 1 157 ? -4.282 -0.507 17.999 1.00 96.62 157 ASP A C 1
ATOM 1252 O O . ASP A 1 157 ? -3.640 0.110 17.140 1.00 96.62 157 ASP A O 1
ATOM 1256 N N . PRO A 1 158 ? -3.659 -1.306 18.896 1.00 96.44 158 PRO A N 1
ATOM 1257 C CA . PRO A 1 158 ? -2.205 -1.444 18.920 1.00 96.44 158 PRO A CA 1
ATOM 1258 C C . PRO A 1 158 ? -1.662 -2.054 17.626 1.00 96.44 158 PRO A C 1
ATOM 1260 O O . PRO A 1 158 ? -0.572 -1.697 17.184 1.00 96.44 158 PRO A O 1
ATOM 1263 N N . THR A 1 159 ? -2.424 -2.948 16.999 1.00 96.50 159 THR A N 1
ATOM 1264 C CA . THR A 1 159 ? -2.053 -3.608 15.745 1.00 96.50 159 THR A CA 1
ATOM 1265 C C . THR A 1 159 ? -2.126 -2.646 14.574 1.00 96.50 159 THR A C 1
ATOM 1267 O O . THR A 1 159 ? -1.222 -2.648 13.742 1.00 96.50 159 THR A O 1
ATOM 1270 N N . LEU A 1 160 ? -3.148 -1.787 14.514 1.00 96.75 160 LEU A N 1
ATOM 1271 C CA . LEU A 1 160 ? -3.231 -0.735 13.497 1.00 96.75 160 LEU A CA 1
ATOM 1272 C C . LEU A 1 160 ? -2.066 0.253 13.631 1.00 96.75 160 LEU A C 1
ATOM 1274 O O . LEU A 1 160 ? -1.417 0.590 12.638 1.00 96.75 160 LEU A O 1
ATOM 1278 N N . GLU A 1 161 ? -1.756 0.662 14.863 1.00 95.38 161 GLU A N 1
ATOM 1279 C CA . GLU A 1 161 ? -0.615 1.529 15.158 1.00 95.38 161 GLU A CA 1
ATOM 1280 C C . GLU A 1 161 ? 0.712 0.863 14.765 1.00 95.38 161 GLU A C 1
ATOM 1282 O O . GLU A 1 161 ? 1.555 1.482 14.110 1.00 95.38 161 GLU A O 1
ATOM 1287 N N . GLN A 1 162 ? 0.903 -0.409 15.120 1.00 95.12 162 GLN A N 1
ATOM 1288 C CA . GLN A 1 162 ? 2.108 -1.160 14.781 1.00 95.12 162 GLN A CA 1
ATOM 1289 C C . GLN A 1 162 ? 2.241 -1.379 13.272 1.00 95.12 162 GLN A C 1
ATOM 1291 O O . GLN A 1 162 ? 3.341 -1.224 12.745 1.00 95.12 162 GLN A O 1
ATOM 1296 N N . ALA A 1 163 ? 1.153 -1.702 12.571 1.00 94.25 163 ALA A N 1
ATOM 1297 C CA . ALA A 1 163 ? 1.160 -1.920 11.128 1.00 94.25 163 ALA A CA 1
ATOM 1298 C C . ALA A 1 163 ? 1.564 -0.650 10.368 1.00 94.25 163 ALA A C 1
ATOM 1300 O O . ALA A 1 163 ? 2.407 -0.713 9.473 1.00 94.25 163 ALA A O 1
ATOM 1301 N N . GLN A 1 164 ? 1.032 0.508 10.767 1.00 94.31 164 GLN A N 1
ATOM 1302 C CA . GLN A 1 164 ? 1.403 1.784 10.159 1.00 94.31 164 GLN A CA 1
ATOM 1303 C C . GLN A 1 164 ? 2.851 2.178 10.494 1.00 94.31 164 GLN A C 1
ATOM 1305 O O . GLN A 1 164 ? 3.592 2.597 9.608 1.00 94.31 164 GLN A O 1
ATOM 1310 N N . LYS A 1 165 ? 3.310 1.973 11.737 1.00 93.00 165 LYS A N 1
ATOM 1311 C CA . LYS A 1 165 ? 4.714 2.232 12.112 1.00 93.00 165 LYS A CA 1
ATOM 1312 C C . LYS A 1 165 ? 5.705 1.313 11.399 1.00 93.00 165 LYS A C 1
ATOM 1314 O O . LYS A 1 165 ? 6.803 1.748 11.062 1.00 93.00 165 LYS A O 1
ATOM 1319 N N . ALA A 1 166 ? 5.335 0.050 11.186 1.00 91.81 166 ALA A N 1
ATOM 1320 C CA . ALA A 1 166 ? 6.158 -0.928 10.482 1.00 91.81 166 ALA A CA 1
ATOM 1321 C C . ALA A 1 166 ? 6.263 -0.633 8.978 1.00 91.81 166 ALA A C 1
ATOM 1323 O O . ALA A 1 166 ? 7.217 -1.075 8.338 1.00 91.81 166 ALA A O 1
ATOM 1324 N N . ASN A 1 167 ? 5.311 0.117 8.416 1.00 89.44 167 ASN A N 1
ATOM 1325 C CA . ASN A 1 167 ? 5.326 0.518 7.018 1.00 89.44 167 ASN A CA 1
ATOM 1326 C C . ASN A 1 167 ? 5.026 2.022 6.872 1.00 89.44 167 ASN A C 1
ATOM 1328 O O . ASN A 1 167 ? 3.885 2.397 6.611 1.00 89.44 167 ASN A O 1
ATOM 1332 N N . PRO A 1 168 ? 6.045 2.898 6.988 1.00 85.56 168 PRO A N 1
ATOM 1333 C CA . PRO A 1 168 ? 5.870 4.350 6.881 1.00 85.56 168 PRO A CA 1
ATOM 1334 C C . PRO A 1 168 ? 5.335 4.831 5.524 1.00 85.56 168 PRO A C 1
ATOM 1336 O O . PRO A 1 168 ? 4.877 5.966 5.419 1.00 85.56 168 PRO A O 1
ATOM 1339 N N . SER A 1 169 ? 5.402 3.997 4.479 1.00 87.94 169 SER A N 1
ATOM 1340 C CA . SER A 1 169 ? 4.780 4.282 3.181 1.00 87.94 169 SER A CA 1
ATOM 1341 C C . SER A 1 169 ? 3.257 4.112 3.211 1.00 87.94 169 SER A C 1
ATOM 1343 O O . SER A 1 169 ? 2.571 4.608 2.318 1.00 87.94 169 SER A O 1
ATOM 1345 N N . ALA A 1 170 ? 2.715 3.438 4.229 1.00 90.38 170 ALA A N 1
ATOM 1346 C CA . ALA A 1 170 ? 1.287 3.364 4.485 1.00 90.38 170 ALA A CA 1
ATOM 1347 C C . ALA A 1 170 ? 0.786 4.687 5.077 1.00 90.38 170 ALA A C 1
ATOM 1349 O O . ALA A 1 170 ? 1.199 5.105 6.163 1.00 90.38 170 ALA A O 1
ATOM 1350 N N . VAL A 1 171 ? -0.160 5.320 4.384 1.00 92.75 171 VAL A N 1
ATOM 1351 C CA . VAL A 1 171 ? -0.844 6.519 4.891 1.00 92.75 171 VAL A CA 1
ATOM 1352 C C . VAL A 1 171 ? -1.650 6.177 6.146 1.00 92.75 171 VAL A C 1
ATOM 1354 O O . VAL A 1 171 ? -1.650 6.950 7.100 1.00 92.75 171 VAL A O 1
ATOM 1357 N N . ALA A 1 172 ? -2.307 5.012 6.153 1.00 94.44 172 ALA A N 1
ATOM 1358 C CA . ALA A 1 172 ? -3.146 4.563 7.254 1.00 94.44 172 ALA A CA 1
ATOM 1359 C C . ALA A 1 172 ? -3.368 3.043 7.265 1.00 94.44 172 ALA A C 1
ATOM 1361 O O . ALA A 1 172 ? -3.192 2.367 6.251 1.00 94.44 172 ALA A O 1
ATOM 1362 N N . ALA A 1 173 ? -3.822 2.537 8.410 1.00 96.25 173 ALA A N 1
ATOM 1363 C CA . ALA A 1 173 ? -4.329 1.188 8.621 1.00 96.25 173 ALA A CA 1
ATOM 1364 C C . ALA A 1 173 ? -5.739 1.267 9.221 1.00 96.25 173 ALA A C 1
ATOM 1366 O O . ALA A 1 173 ? -6.001 2.085 10.106 1.00 96.25 173 ALA A O 1
ATOM 1367 N N . TRP A 1 174 ? -6.654 0.425 8.743 1.00 96.94 174 TRP A N 1
ATOM 1368 C CA . TRP A 1 174 ? -8.042 0.440 9.192 1.00 96.94 174 TRP A CA 1
ATOM 1369 C C . TRP A 1 174 ? -8.707 -0.927 9.101 1.00 96.94 174 TRP A C 1
ATOM 1371 O O . TRP A 1 174 ? -8.286 -1.791 8.334 1.00 96.94 174 TRP A O 1
ATOM 1381 N N . VAL A 1 175 ? -9.766 -1.095 9.889 1.00 97.69 175 VAL A N 1
ATOM 1382 C CA . VAL A 1 175 ? -10.701 -2.220 9.806 1.00 97.69 175 VAL A CA 1
ATOM 1383 C C . VAL A 1 175 ? -12.110 -1.657 9.753 1.00 97.69 175 VAL A C 1
ATOM 1385 O O . VAL A 1 175 ? -12.469 -0.822 10.582 1.00 97.69 175 VAL A O 1
ATOM 1388 N N . LEU A 1 176 ? -12.889 -2.126 8.783 1.00 97.44 176 LEU A N 1
ATOM 1389 C CA . LEU A 1 176 ? -14.306 -1.826 8.621 1.00 97.44 176 LEU A CA 1
ATOM 1390 C C . LEU A 1 176 ? -15.099 -3.119 8.788 1.00 97.44 176 LEU A C 1
ATOM 1392 O O . LEU A 1 176 ? -14.790 -4.116 8.139 1.00 97.44 176 LEU A O 1
ATOM 1396 N N . LEU A 1 177 ? -16.106 -3.090 9.652 1.00 96.81 177 LEU A N 1
ATOM 1397 C CA . LEU A 1 177 ? -17.057 -4.183 9.813 1.00 96.81 177 LEU A CA 1
ATOM 1398 C C . LEU A 1 177 ? -18.294 -3.961 8.943 1.00 96.81 177 LEU A C 1
ATOM 1400 O O . LE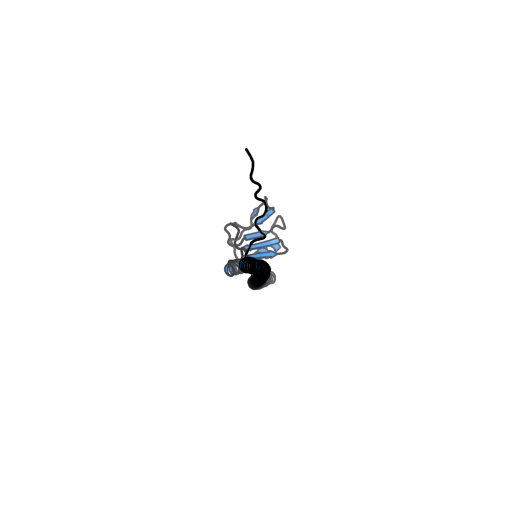U A 1 177 ? -18.674 -2.821 8.679 1.00 96.81 177 LEU A O 1
ATOM 1404 N N . ASP A 1 178 ? -18.989 -5.050 8.616 1.00 94.44 178 ASP A N 1
ATOM 1405 C CA . ASP A 1 178 ? -20.285 -5.015 7.920 1.00 94.44 178 ASP A CA 1
ATOM 1406 C C . ASP A 1 178 ? -21.360 -4.236 8.699 1.00 94.44 178 ASP A C 1
ATOM 1408 O O . ASP A 1 178 ? -22.314 -3.731 8.120 1.00 94.44 178 ASP A O 1
ATOM 1412 N N . SER A 1 179 ? -21.191 -4.089 10.017 1.00 93.75 179 SER A N 1
ATOM 1413 C CA . SER A 1 179 ? -22.040 -3.260 10.881 1.00 93.75 179 SER A CA 1
ATOM 1414 C C . SER A 1 179 ? -21.737 -1.759 10.803 1.00 93.75 179 SER A C 1
ATOM 1416 O O . SER A 1 179 ? -22.166 -0.997 11.668 1.00 93.75 179 SER A O 1
ATOM 1418 N N . SER A 1 180 ? -20.971 -1.323 9.801 1.00 96.50 180 SER A N 1
ATOM 1419 C CA . SER A 1 180 ? -20.552 0.069 9.603 1.00 96.50 180 SER A CA 1
ATOM 1420 C C . SER A 1 180 ? -19.752 0.655 10.771 1.00 96.50 180 SER A C 1
ATOM 1422 O O . SER A 1 180 ? -19.769 1.863 10.993 1.00 96.50 180 SER A O 1
ATOM 1424 N N . VAL A 1 181 ? -19.052 -0.188 11.535 1.00 97.12 181 VAL A N 1
ATOM 1425 C CA . VAL A 1 181 ? -18.071 0.247 12.539 1.00 97.12 181 VAL A CA 1
ATOM 1426 C C . VAL A 1 181 ? -16.695 0.259 11.886 1.00 97.12 181 VAL A C 1
ATOM 1428 O O . VAL A 1 181 ? -16.229 -0.780 11.416 1.00 97.12 181 VAL A O 1
ATOM 1431 N N . ILE A 1 182 ? -16.029 1.413 11.888 1.00 97.25 182 ILE A N 1
ATOM 1432 C CA . ILE A 1 182 ? -14.643 1.547 11.428 1.00 97.25 182 ILE A CA 1
ATOM 1433 C C . ILE A 1 182 ? -13.720 1.899 12.589 1.00 97.25 182 ILE A C 1
AT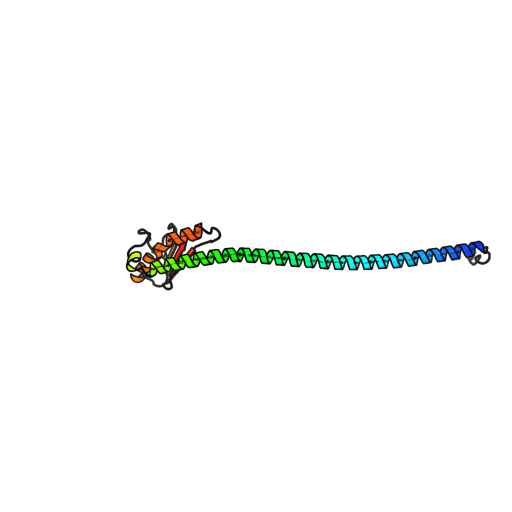OM 1435 O O . ILE A 1 182 ? -14.067 2.714 13.446 1.00 97.25 182 ILE A O 1
ATOM 1439 N N . ARG A 1 183 ? -12.518 1.325 12.575 1.00 96.94 183 ARG A N 1
ATOM 1440 C CA . ARG A 1 183 ? -11.364 1.810 13.337 1.00 96.94 183 ARG A CA 1
ATOM 1441 C C . ARG A 1 183 ? -10.226 2.134 12.387 1.00 96.94 183 ARG A C 1
ATOM 1443 O O . ARG A 1 183 ? -9.915 1.323 11.519 1.00 96.94 183 ARG A O 1
ATOM 1450 N N . TYR A 1 184 ? -9.637 3.316 12.528 1.00 95.75 184 TYR A N 1
ATOM 1451 C CA . TYR A 1 184 ? -8.691 3.887 11.569 1.00 95.75 184 TYR A CA 1
ATOM 1452 C C . TYR A 1 184 ? -7.538 4.611 12.279 1.00 95.75 184 TYR A C 1
ATOM 1454 O O . TYR A 1 184 ? -7.759 5.416 13.182 1.00 95.75 184 TYR A O 1
ATOM 1462 N N . TYR A 1 185 ? -6.301 4.352 11.853 1.00 96.00 185 TYR A N 1
ATOM 1463 C CA . TYR A 1 185 ? -5.084 4.981 12.371 1.00 96.00 185 TYR A CA 1
ATOM 1464 C C . TYR A 1 185 ? -4.145 5.395 11.223 1.00 96.00 185 TYR A C 1
ATOM 1466 O O . TYR A 1 185 ? -3.961 4.601 10.302 1.00 96.00 185 TYR A O 1
ATOM 1474 N N . PRO A 1 186 ? -3.471 6.559 11.283 1.00 92.75 186 PRO A N 1
ATOM 1475 C CA . PRO A 1 186 ? -3.570 7.598 12.309 1.00 92.75 186 PRO A CA 1
ATOM 1476 C C . PRO A 1 186 ? -4.789 8.486 12.061 1.00 92.75 186 PRO A C 1
ATOM 1478 O O . PRO A 1 186 ? -5.173 8.671 10.913 1.00 92.75 186 PRO A O 1
ATOM 1481 N N . ILE A 1 187 ? -5.377 9.086 13.100 1.00 85.94 187 ILE A N 1
ATOM 1482 C CA . ILE A 1 187 ? -6.484 10.037 12.914 1.00 85.94 187 ILE A CA 1
ATOM 1483 C C . ILE A 1 187 ? -6.066 11.177 11.962 1.00 85.94 187 ILE A C 1
ATOM 1485 O O . ILE A 1 187 ? -4.998 11.776 12.129 1.00 85.94 187 ILE A O 1
ATOM 1489 N N . CYS A 1 188 ? -6.874 11.449 10.930 1.00 70.50 188 CYS A N 1
ATOM 1490 C CA . CYS A 1 188 ? -6.619 12.566 10.019 1.00 70.50 188 CYS A CA 1
ATOM 1491 C C . CYS A 1 188 ? -6.723 13.872 10.813 1.00 70.50 188 CYS A C 1
ATOM 1493 O O . CYS A 1 188 ? -7.783 14.164 11.368 1.00 70.50 188 CYS A O 1
ATOM 1495 N N . ARG A 1 189 ? -5.615 14.613 10.895 1.00 58.09 189 ARG A N 1
ATOM 1496 C CA . ARG A 1 189 ? -5.564 15.949 11.499 1.00 58.09 189 ARG A CA 1
ATOM 1497 C C . ARG A 1 189 ? -6.044 17.019 10.533 1.00 58.09 189 ARG A C 1
ATOM 1499 O O . ARG A 1 189 ? -5.766 16.867 9.323 1.00 58.09 189 ARG A O 1
#